Protein AF-A0A957VA56-F1 (afdb_monomer_lite)

Sequence (207 aa):
LIPQMQEAAGEPVEPVSDRARRFGYTRDYRARHPGGMGEALASLFVDAEVTPGLLLFDGLRGANEVTFATNALPAAHFVVLEAPDVVRVIRLMGRNDPFDAIAMRGEGQAPPHATRFADLGVPDAVALLTDQEQRALLEMVNAGEVNEADLQAALAIVIEERRNYDPTATRRALEERAADRTLVVDTVADAPHEIALRIIESLRRAP

Foldseek 3Di:
DQQVLCVVVVHDRDDDLALLVVLVSQVVQCVVVVLRVLVVVLPDDDDCVVVPDDDDDDDQFALSNLLSNVVSPVLDFAEAEDDQLLVQLVVQQPDPDSNLDHPPPDDDDDDDLDPFLCSLVQNVLPVRDDPVSRVVVSVCCVVVVGPSVSSSSSSVVSVSSVVSGDSVSNVVSCCVRPVLRYHYDYPVVDPPVRSVVVNVVSSVPDD

Secondary structure (DSSP, 8-state):
-HHHHHHHTT--------HHHHHHHHHHHHHH-TTHHHHHHHT----TTTS-S--------SHHHHHHHHHH-TT--EEEEE--HHHHHHHHHT---TT-----------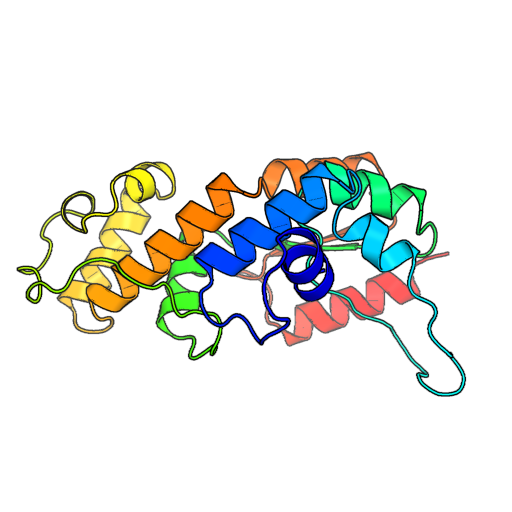----SSGGGGS-GGGGGTS-HHHHHHHHHHHHTTSS-HHHHHHHHHHHHHHHHH--HHHHHHHHHHHHGGGEEEEETTTS-HHHHHHHHHHHHHS--

Structure (mmCIF, N/CA/C/O backbone):
data_AF-A0A957VA56-F1
#
_entry.id   AF-A0A957VA56-F1
#
loop_
_atom_site.group_PDB
_atom_site.id
_atom_site.type_symbol
_atom_site.label_atom_id
_atom_site.label_alt_id
_atom_site.label_comp_id
_atom_site.label_asym_id
_atom_site.label_entity_id
_atom_site.label_seq_id
_atom_site.pdbx_PDB_ins_code
_atom_site.Cartn_x
_atom_site.Cartn_y
_atom_site.Cartn_z
_atom_site.occupancy
_atom_site.B_iso_or_equiv
_atom_site.auth_seq_id
_atom_site.auth_comp_id
_atom_site.auth_asym_id
_atom_site.auth_atom_id
_atom_site.pdbx_PDB_model_num
ATOM 1 N N . LEU A 1 1 ? 12.509 9.734 -4.047 1.00 87.00 1 LEU A N 1
ATOM 2 C CA . LEU A 1 1 ? 11.143 10.310 -4.037 1.00 87.00 1 LEU A CA 1
ATOM 3 C C . LEU A 1 1 ? 11.065 11.593 -3.214 1.00 87.00 1 LEU A C 1
ATOM 5 O O . LEU A 1 1 ? 11.103 12.657 -3.807 1.00 87.00 1 LEU A O 1
ATOM 9 N N . ILE A 1 2 ? 11.001 11.518 -1.876 1.00 89.88 2 ILE A N 1
ATOM 10 C CA . ILE A 1 2 ? 10.793 12.697 -1.007 1.00 89.88 2 ILE A CA 1
ATOM 11 C C . ILE A 1 2 ? 11.870 13.788 -1.188 1.00 89.88 2 ILE A C 1
ATOM 13 O O . ILE A 1 2 ? 11.469 14.921 -1.442 1.00 89.88 2 ILE A O 1
ATOM 17 N N . PRO A 1 3 ? 13.189 13.481 -1.187 1.00 91.75 3 PRO A N 1
ATOM 18 C CA . PRO A 1 3 ? 14.223 14.493 -1.435 1.00 91.75 3 PRO A CA 1
ATOM 19 C C . PRO A 1 3 ? 14.020 15.278 -2.736 1.00 91.75 3 PRO A C 1
ATOM 21 O O . PRO A 1 3 ? 14.050 16.500 -2.737 1.00 91.75 3 PRO A O 1
ATOM 24 N N . GLN A 1 4 ? 13.692 14.579 -3.825 1.00 90.94 4 GLN A N 1
ATOM 25 C CA . GLN A 1 4 ? 13.429 15.190 -5.132 1.00 90.94 4 GLN A CA 1
ATOM 26 C C . GLN A 1 4 ? 12.223 16.145 -5.096 1.00 90.94 4 GLN A C 1
ATOM 28 O O . GLN A 1 4 ? 12.183 17.133 -5.830 1.00 90.94 4 GLN A O 1
ATOM 33 N N . MET A 1 5 ? 11.209 15.851 -4.274 1.00 94.06 5 MET A N 1
ATOM 34 C CA . MET A 1 5 ? 10.046 16.731 -4.124 1.00 94.06 5 MET A CA 1
ATOM 35 C C . MET A 1 5 ? 10.343 17.935 -3.232 1.00 94.06 5 MET A C 1
ATOM 37 O O . MET A 1 5 ? 9.868 19.019 -3.554 1.00 94.06 5 MET A O 1
ATOM 41 N N . GLN A 1 6 ? 11.168 17.777 -2.191 1.00 93.44 6 GLN A N 1
ATOM 42 C CA . GLN A 1 6 ? 11.673 18.898 -1.387 1.00 93.44 6 GLN A CA 1
ATOM 43 C C . GLN A 1 6 ? 12.498 19.859 -2.252 1.00 93.44 6 GLN A C 1
ATOM 45 O O . GLN A 1 6 ? 12.191 21.047 -2.315 1.00 93.44 6 GLN A O 1
ATOM 50 N N . GLU A 1 7 ? 13.462 19.340 -3.019 1.00 93.94 7 GLU A N 1
ATOM 51 C CA . GLU A 1 7 ? 14.285 20.140 -3.938 1.00 93.94 7 GLU A CA 1
ATOM 52 C C . GLU A 1 7 ? 13.427 20.920 -4.932 1.00 93.94 7 GLU A C 1
ATOM 54 O O . GLU A 1 7 ? 13.611 22.118 -5.141 1.00 93.94 7 GLU A O 1
ATOM 59 N N . ALA A 1 8 ? 12.438 20.254 -5.524 1.00 91.50 8 ALA A N 1
ATOM 60 C CA . ALA A 1 8 ? 11.573 20.890 -6.499 1.00 91.50 8 ALA A CA 1
ATOM 61 C C . ALA A 1 8 ? 10.542 21.858 -5.897 1.00 91.50 8 ALA A C 1
ATOM 63 O O . ALA A 1 8 ? 9.941 22.626 -6.647 1.00 91.50 8 ALA A O 1
ATOM 64 N N . ALA A 1 9 ? 10.313 21.804 -4.585 1.00 91.38 9 ALA A N 1
ATOM 65 C CA . ALA A 1 9 ? 9.553 22.800 -3.837 1.00 91.38 9 ALA A CA 1
ATOM 66 C C . ALA A 1 9 ? 10.439 23.964 -3.345 1.00 91.38 9 ALA A C 1
ATOM 68 O O . ALA A 1 9 ? 9.922 24.924 -2.779 1.00 91.38 9 ALA A O 1
ATOM 69 N N . GLY A 1 10 ? 11.760 23.907 -3.572 1.00 93.06 10 GLY A N 1
ATOM 70 C CA . GLY A 1 10 ? 12.718 24.879 -3.038 1.00 93.06 10 GLY A CA 1
ATOM 71 C C . GLY A 1 10 ? 12.946 24.740 -1.529 1.00 93.06 10 GLY A C 1
ATOM 72 O O . GLY A 1 10 ? 13.388 25.687 -0.883 1.00 93.06 10 GLY A O 1
ATOM 73 N N . GLU A 1 11 ? 12.621 23.579 -0.963 1.00 92.38 11 GLU A N 1
ATOM 74 C CA . GLU A 1 11 ? 12.759 23.266 0.456 1.00 92.38 11 GLU A CA 1
ATOM 75 C C . GLU A 1 11 ? 14.096 22.555 0.734 1.00 92.38 11 GLU A C 1
ATOM 77 O O . GLU A 1 11 ? 14.636 21.878 -0.148 1.00 92.38 11 GLU A O 1
ATOM 82 N N . PRO A 1 12 ? 14.652 22.667 1.956 1.00 92.00 12 PRO A N 1
ATOM 83 C CA . PRO A 1 12 ? 15.821 21.886 2.337 1.00 92.00 12 PRO A CA 1
ATOM 84 C C .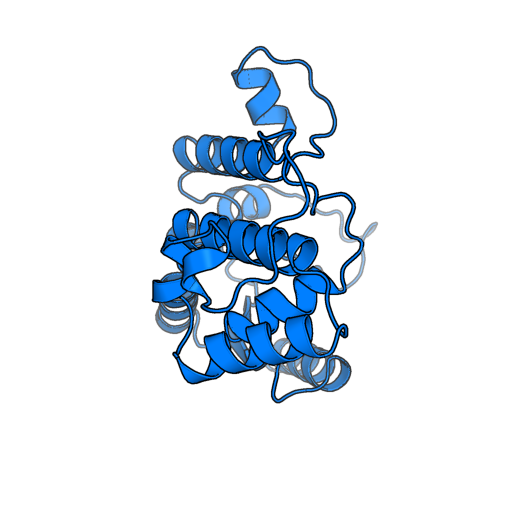 PRO A 1 12 ? 15.513 20.381 2.313 1.00 92.00 12 PRO A C 1
ATOM 86 O O . PRO A 1 12 ? 14.434 19.939 2.713 1.00 92.00 12 PRO A O 1
ATOM 89 N N . VAL A 1 13 ? 16.491 19.586 1.875 1.00 94.00 13 VAL A N 1
ATOM 90 C CA . VAL A 1 13 ? 16.406 18.122 1.911 1.00 94.00 13 VAL A CA 1
ATOM 91 C C . VAL A 1 13 ? 16.674 17.644 3.333 1.00 94.00 13 VAL A C 1
ATOM 93 O O . VAL A 1 13 ? 17.815 17.609 3.792 1.00 94.00 13 VAL A O 1
ATOM 96 N N . GLU A 1 14 ? 15.608 17.263 4.026 1.00 92.75 14 GLU A N 1
ATOM 97 C CA . GLU A 1 14 ? 15.649 16.781 5.407 1.00 92.75 14 GLU A CA 1
ATOM 98 C C . GLU A 1 14 ? 14.693 15.596 5.621 1.00 92.75 14 GLU A C 1
ATOM 100 O O . GLU A 1 14 ? 13.675 15.490 4.926 1.00 92.75 14 GLU A O 1
ATOM 105 N N . PRO A 1 15 ? 14.978 14.688 6.575 1.00 89.56 15 PRO A N 1
ATOM 106 C CA . PRO A 1 15 ? 14.061 13.608 6.918 1.00 89.56 15 PRO A CA 1
ATOM 107 C C . PRO A 1 15 ? 12.679 14.133 7.332 1.00 89.56 15 PRO A C 1
ATOM 109 O O . PRO A 1 15 ? 12.555 14.959 8.233 1.00 89.56 15 PRO A O 1
ATOM 112 N N . VAL A 1 16 ? 11.625 13.605 6.707 1.00 86.38 16 VAL A N 1
ATOM 113 C CA . VAL A 1 16 ? 10.235 13.984 7.000 1.00 86.38 16 VAL A CA 1
ATOM 114 C C . VAL A 1 16 ? 9.610 12.943 7.930 1.00 86.38 16 VAL A C 1
ATOM 116 O O . VAL A 1 16 ? 9.365 11.803 7.515 1.00 86.38 16 VAL A O 1
ATOM 119 N N . SER A 1 17 ? 9.360 13.337 9.181 1.00 81.19 17 SER A N 1
ATOM 120 C CA . SER A 1 17 ? 8.677 12.515 10.192 1.00 81.19 17 SER A CA 1
ATOM 121 C C . SER A 1 17 ? 7.153 12.580 10.080 1.00 81.19 17 SER A C 1
ATOM 123 O O . SER A 1 17 ? 6.490 11.566 10.264 1.00 81.19 17 SER A O 1
ATOM 125 N N . ASP A 1 18 ? 6.602 13.742 9.719 1.00 83.00 18 ASP A N 1
ATOM 126 C CA . ASP A 1 18 ? 5.157 13.949 9.581 1.00 83.00 18 ASP A CA 1
ATOM 1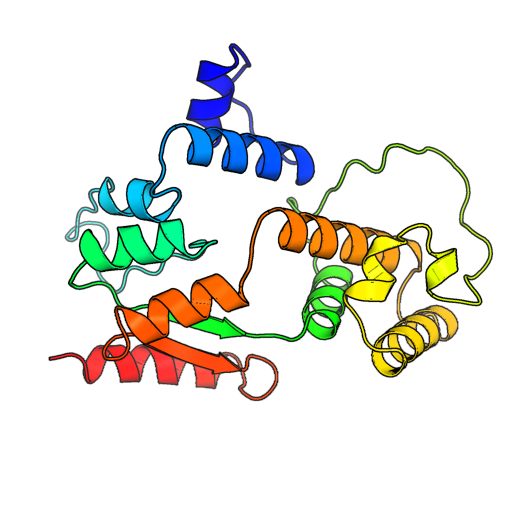27 C C . ASP A 1 18 ? 4.577 13.140 8.409 1.00 83.00 18 ASP A C 1
ATOM 129 O O . ASP A 1 18 ? 4.877 13.391 7.232 1.00 83.00 18 ASP A O 1
ATOM 133 N N . ARG A 1 19 ? 3.701 12.184 8.731 1.00 82.12 19 ARG A N 1
ATOM 134 C CA . ARG A 1 19 ? 3.061 11.304 7.748 1.00 82.12 19 ARG A CA 1
ATOM 135 C C . ARG A 1 19 ? 2.238 12.069 6.710 1.00 82.12 19 ARG A C 1
A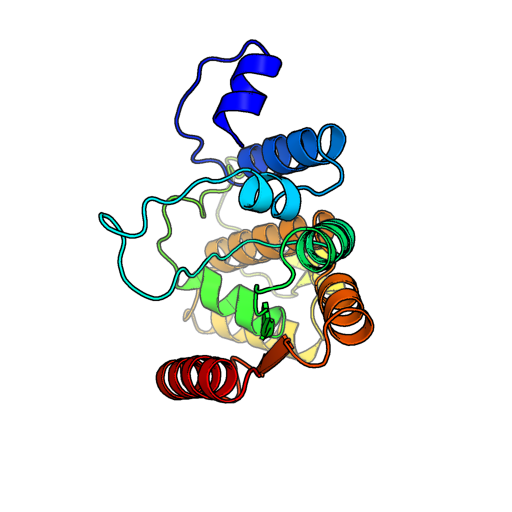TOM 137 O O . ARG A 1 19 ? 2.279 11.716 5.531 1.00 82.12 19 ARG A O 1
ATOM 144 N N . ALA A 1 20 ? 1.529 13.124 7.110 1.00 82.88 20 ALA A N 1
ATOM 145 C CA . ALA A 1 20 ? 0.697 13.906 6.197 1.00 82.88 20 ALA A CA 1
ATOM 146 C C . ALA A 1 20 ? 1.560 14.625 5.149 1.00 82.88 20 ALA A C 1
ATOM 148 O O . ALA A 1 20 ? 1.249 14.605 3.955 1.00 82.88 20 ALA A O 1
ATOM 149 N N . ARG A 1 21 ? 2.710 15.174 5.567 1.00 87.12 21 ARG A N 1
ATOM 150 C CA . ARG A 1 21 ? 3.696 15.749 4.637 1.00 87.12 21 ARG A CA 1
ATOM 151 C C . ARG A 1 21 ? 4.255 14.697 3.684 1.00 87.12 21 ARG A C 1
ATOM 153 O O . ARG A 1 21 ? 4.357 14.959 2.488 1.00 87.12 21 ARG A O 1
ATOM 160 N N . ARG A 1 22 ? 4.562 13.488 4.170 1.00 88.12 22 ARG A N 1
ATOM 161 C CA . ARG A 1 22 ? 5.024 12.382 3.309 1.00 88.12 22 ARG A CA 1
ATOM 162 C C . ARG A 1 22 ? 3.984 11.998 2.258 1.00 88.12 22 ARG A C 1
ATOM 164 O O . ARG A 1 22 ? 4.359 11.786 1.102 1.00 88.12 22 ARG A O 1
ATOM 171 N N . PHE A 1 23 ? 2.701 11.934 2.625 1.00 85.62 23 PHE A N 1
ATOM 172 C CA . PHE A 1 23 ? 1.622 11.715 1.656 1.00 85.62 23 PHE A CA 1
ATOM 173 C C . PHE A 1 23 ? 1.556 12.842 0.626 1.00 85.62 23 PHE A C 1
ATOM 175 O O . PHE A 1 23 ? 1.460 12.553 -0.567 1.00 85.62 23 PHE A O 1
ATOM 182 N N . GLY A 1 24 ? 1.709 14.096 1.066 1.00 88.44 24 GLY A N 1
ATOM 183 C CA . GLY A 1 24 ? 1.833 15.265 0.194 1.00 88.44 24 GLY A CA 1
ATOM 184 C C . GLY A 1 24 ? 2.935 15.104 -0.854 1.00 88.44 24 GLY A C 1
ATOM 185 O O . GLY A 1 24 ? 2.635 15.058 -2.043 1.00 88.44 24 GLY A O 1
ATOM 186 N N . TYR A 1 25 ? 4.184 14.892 -0.432 1.00 91.44 25 TYR A N 1
ATOM 187 C CA . TYR A 1 25 ? 5.295 14.695 -1.371 1.00 91.44 25 TYR A CA 1
ATOM 188 C C . TYR A 1 25 ? 5.096 13.480 -2.278 1.00 91.44 25 TYR A C 1
ATOM 190 O O . TYR A 1 25 ? 5.409 13.528 -3.463 1.00 91.44 25 TYR A O 1
ATOM 198 N N . THR A 1 26 ? 4.558 12.376 -1.757 1.00 88.38 26 THR A N 1
ATOM 199 C CA . THR A 1 26 ? 4.311 11.177 -2.575 1.00 88.38 26 THR A CA 1
ATOM 200 C C . THR A 1 26 ? 3.235 11.439 -3.634 1.00 88.38 26 THR A C 1
ATOM 202 O O . THR A 1 26 ? 3.330 10.950 -4.758 1.00 88.38 26 THR A O 1
ATOM 205 N N . ARG A 1 27 ? 2.207 12.233 -3.318 1.00 88.06 27 ARG A N 1
ATOM 206 C CA . ARG A 1 27 ? 1.214 12.705 -4.293 1.00 88.06 27 ARG A CA 1
ATOM 207 C C . ARG A 1 27 ? 1.843 13.625 -5.338 1.00 88.06 27 ARG A C 1
ATOM 209 O O . ARG A 1 27 ? 1.602 13.416 -6.523 1.00 88.06 27 ARG A O 1
ATOM 216 N N . ASP A 1 28 ? 2.666 14.578 -4.923 1.00 90.31 28 ASP A N 1
ATOM 217 C CA . ASP A 1 28 ? 3.306 15.524 -5.841 1.00 90.31 28 ASP A CA 1
ATOM 218 C C . ASP A 1 28 ? 4.292 14.812 -6.782 1.00 90.31 28 ASP A C 1
ATOM 220 O O . ASP A 1 28 ? 4.360 15.125 -7.971 1.00 90.31 28 ASP A O 1
ATOM 224 N N . TYR A 1 29 ? 4.977 13.777 -6.285 1.00 91.06 29 TYR A N 1
ATOM 225 C CA . TYR A 1 29 ? 5.788 12.892 -7.114 1.00 91.06 29 TYR A CA 1
ATOM 226 C C . TYR A 1 29 ? 4.938 12.183 -8.173 1.00 91.06 29 TYR A C 1
ATOM 228 O O . TYR A 1 29 ? 5.263 12.261 -9.356 1.00 91.06 29 TYR A O 1
ATOM 236 N N . ARG A 1 30 ? 3.815 11.561 -7.782 1.00 89.44 30 ARG A N 1
ATOM 237 C CA . ARG A 1 30 ? 2.888 10.887 -8.715 1.00 89.44 30 ARG A CA 1
ATOM 238 C C . ARG A 1 30 ? 2.319 11.831 -9.777 1.00 89.44 30 ARG A C 1
ATOM 240 O O . ARG A 1 30 ? 2.075 11.407 -10.901 1.00 89.44 30 ARG A O 1
ATOM 247 N N . ALA A 1 31 ? 2.127 13.110 -9.449 1.00 89.44 31 ALA A N 1
ATOM 248 C CA . ALA A 1 31 ? 1.667 14.106 -10.415 1.00 89.44 31 ALA A CA 1
ATOM 249 C C . ALA A 1 31 ? 2.688 14.361 -11.540 1.00 89.44 31 ALA A C 1
ATOM 251 O O . ALA A 1 31 ? 2.302 14.735 -12.645 1.00 89.44 31 ALA A O 1
ATOM 252 N N . ARG A 1 32 ? 3.982 14.151 -11.271 1.00 91.44 32 ARG A N 1
ATOM 253 C CA . ARG A 1 32 ? 5.075 14.314 -12.245 1.00 91.44 32 ARG A CA 1
ATOM 254 C C . ARG A 1 32 ? 5.515 13.001 -12.886 1.00 91.44 32 ARG A C 1
ATOM 256 O O . ARG A 1 32 ? 6.004 13.016 -14.009 1.00 91.44 32 ARG A O 1
ATOM 263 N N . HIS A 1 33 ? 5.323 11.898 -12.174 1.00 91.94 33 HIS A N 1
ATOM 264 C CA . HIS A 1 33 ? 5.680 10.541 -12.564 1.00 91.94 33 HIS A CA 1
ATOM 265 C C . HIS A 1 33 ? 4.418 9.678 -12.502 1.00 91.94 33 HIS A C 1
ATOM 267 O O . HIS A 1 33 ? 4.105 9.133 -11.439 1.00 91.94 33 HIS A O 1
ATOM 273 N N . PRO A 1 34 ? 3.643 9.576 -13.599 1.00 90.12 34 PRO A N 1
ATOM 274 C CA . PRO A 1 34 ? 2.367 8.863 -13.593 1.00 90.12 34 PRO A CA 1
ATOM 275 C C . PRO A 1 34 ? 2.483 7.385 -13.203 1.00 90.12 34 PRO A C 1
ATOM 277 O O . PRO A 1 34 ? 1.511 6.820 -12.696 1.00 90.12 34 PRO A O 1
ATOM 280 N N . GLY A 1 35 ? 3.651 6.757 -13.405 1.00 92.12 35 GLY A N 1
ATOM 281 C CA . GLY A 1 35 ? 3.925 5.395 -12.942 1.00 92.12 35 GLY A CA 1
ATOM 282 C C . GLY A 1 35 ? 4.284 5.298 -11.455 1.00 92.12 35 GLY A C 1
ATOM 283 O O . GLY A 1 35 ? 4.402 4.191 -10.928 1.00 92.12 35 GLY A O 1
ATOM 284 N N . GLY A 1 36 ? 4.428 6.436 -10.770 1.00 92.62 36 GLY A N 1
ATOM 285 C CA . GLY A 1 36 ? 4.639 6.545 -9.331 1.00 92.62 36 GLY A CA 1
ATOM 286 C C . GLY A 1 36 ? 5.780 5.662 -8.842 1.00 92.62 36 GLY A C 1
ATOM 287 O O . GLY A 1 36 ? 6.866 5.648 -9.421 1.00 92.62 36 GLY A O 1
ATOM 288 N N . MET A 1 37 ? 5.536 4.899 -7.779 1.00 92.12 37 MET A N 1
ATOM 289 C CA . MET A 1 37 ? 6.547 3.984 -7.254 1.00 92.12 37 MET A CA 1
ATOM 290 C C . MET A 1 37 ? 7.009 2.936 -8.280 1.00 92.12 37 MET A C 1
ATOM 292 O O . MET A 1 37 ? 8.189 2.604 -8.317 1.00 92.12 37 MET A O 1
ATOM 296 N N . GLY A 1 38 ? 6.122 2.451 -9.154 1.00 94.56 38 GLY A N 1
ATOM 297 C CA . GLY A 1 38 ? 6.494 1.502 -10.209 1.00 94.56 38 GLY A CA 1
ATOM 298 C C . GLY A 1 38 ? 7.544 2.065 -11.172 1.00 94.56 38 GLY A C 1
ATOM 299 O O . GLY A 1 38 ? 8.464 1.354 -11.573 1.00 94.56 38 GLY A O 1
ATOM 300 N N . GLU A 1 39 ? 7.444 3.355 -11.490 1.00 94.44 39 GLU A N 1
ATOM 301 C CA . GLU A 1 39 ? 8.423 4.080 -12.309 1.00 94.44 39 GLU A CA 1
ATOM 302 C C . GLU A 1 39 ? 9.751 4.269 -11.577 1.00 94.44 39 GLU A C 1
ATOM 304 O O . GLU A 1 39 ? 10.813 4.014 -12.144 1.00 94.44 39 GLU A O 1
ATOM 309 N N . ALA A 1 40 ? 9.693 4.624 -10.291 1.00 92.12 40 ALA A N 1
ATOM 310 C CA . ALA A 1 40 ? 10.883 4.729 -9.457 1.00 92.12 40 ALA A CA 1
ATOM 311 C C . ALA A 1 40 ? 11.654 3.401 -9.405 1.00 92.12 40 ALA A C 1
ATOM 313 O O . ALA A 1 40 ? 12.866 3.398 -9.610 1.00 92.12 40 ALA A O 1
ATOM 314 N N . LEU A 1 41 ? 10.961 2.275 -9.205 1.00 92.81 41 LEU A N 1
ATOM 315 C CA . LEU A 1 41 ? 11.573 0.943 -9.171 1.00 92.81 41 LEU A CA 1
ATOM 316 C C . LEU A 1 41 ? 12.194 0.543 -10.504 1.00 92.81 41 LEU A C 1
ATOM 318 O O . LEU A 1 41 ? 13.310 0.034 -10.520 1.00 92.81 41 LEU A O 1
ATOM 322 N N . ALA A 1 42 ? 11.508 0.810 -11.616 1.00 93.50 42 ALA A N 1
ATOM 323 C CA . ALA A 1 42 ? 12.021 0.507 -12.949 1.00 93.50 42 ALA A CA 1
ATOM 324 C C . ALA A 1 42 ? 13.292 1.296 -13.310 1.00 93.50 42 ALA A C 1
ATOM 326 O O . ALA A 1 42 ? 14.022 0.897 -14.212 1.00 93.50 42 ALA A O 1
ATOM 327 N N . SER A 1 43 ? 13.567 2.399 -12.606 1.00 91.44 43 SER A N 1
ATOM 328 C CA . SER A 1 43 ? 14.778 3.205 -12.794 1.00 91.44 43 SER A CA 1
ATOM 329 C C . SER A 1 43 ? 15.981 2.752 -11.955 1.00 91.44 43 SER A C 1
ATOM 331 O O . SER A 1 43 ? 17.084 3.266 -12.149 1.00 91.44 43 SER A O 1
ATOM 333 N N . LEU A 1 44 ? 15.792 1.820 -11.012 1.00 90.38 44 LEU A N 1
ATOM 334 C CA . LEU A 1 44 ? 16.863 1.363 -10.129 1.00 90.38 44 LEU A CA 1
ATOM 335 C C . LEU A 1 44 ? 17.800 0.391 -10.848 1.00 90.38 44 LEU A C 1
ATOM 337 O O . LEU A 1 44 ? 17.366 -0.535 -11.528 1.00 90.38 44 LEU A O 1
ATOM 341 N N . PHE A 1 45 ? 19.098 0.558 -10.605 1.00 89.75 45 PHE A N 1
ATOM 342 C CA . PHE A 1 45 ? 20.126 -0.415 -10.960 1.00 89.75 45 PHE A CA 1
ATOM 343 C C . PHE A 1 45 ? 20.676 -1.026 -9.676 1.00 89.75 45 PHE A C 1
ATOM 345 O O . PHE A 1 45 ? 21.102 -0.302 -8.775 1.00 89.75 45 PHE A O 1
ATOM 352 N N . VAL A 1 46 ? 20.651 -2.354 -9.592 1.00 89.19 46 VAL A N 1
ATOM 353 C CA . VAL A 1 46 ? 21.191 -3.105 -8.458 1.00 89.19 46 VAL A CA 1
ATOM 354 C C . VAL A 1 46 ? 22.362 -3.934 -8.952 1.00 89.19 46 VAL A C 1
ATOM 356 O O . VAL A 1 46 ? 22.235 -4.693 -9.911 1.00 89.19 46 VAL A O 1
ATOM 359 N N . ASP A 1 47 ? 23.502 -3.780 -8.289 1.00 90.44 47 ASP A N 1
ATOM 360 C CA . ASP A 1 47 ? 24.659 -4.633 -8.515 1.00 90.44 47 ASP A CA 1
ATOM 361 C C . ASP A 1 47 ? 24.407 -5.999 -7.861 1.00 90.44 47 ASP A C 1
ATOM 363 O O . ASP A 1 47 ? 24.342 -6.115 -6.633 1.00 90.44 47 ASP A O 1
ATOM 367 N N . ALA A 1 48 ? 24.228 -7.024 -8.695 1.00 85.88 48 ALA A N 1
ATOM 368 C CA . ALA A 1 48 ? 23.925 -8.382 -8.258 1.00 85.88 48 ALA A CA 1
ATOM 369 C C . ALA A 1 48 ? 25.127 -9.095 -7.616 1.00 85.88 48 ALA A C 1
ATOM 371 O O . ALA A 1 48 ? 24.925 -10.051 -6.867 1.00 85.88 48 ALA A O 1
ATOM 372 N N . GLU A 1 49 ? 26.359 -8.644 -7.877 1.00 90.00 49 GLU A N 1
ATOM 373 C CA . GLU A 1 49 ? 27.547 -9.176 -7.201 1.00 90.00 49 GLU A CA 1
ATOM 374 C C . GLU A 1 49 ? 27.610 -8.674 -5.756 1.00 90.00 49 GLU A C 1
ATOM 376 O O . GLU A 1 49 ? 27.981 -9.414 -4.845 1.00 90.00 49 GLU A O 1
ATOM 381 N N . VAL A 1 50 ? 27.193 -7.424 -5.540 1.00 91.44 50 VAL A N 1
ATOM 382 C CA . VAL A 1 50 ? 27.176 -6.788 -4.215 1.00 91.44 50 VAL A CA 1
ATOM 383 C C . VAL A 1 50 ? 25.919 -7.148 -3.422 1.00 91.44 50 VAL A C 1
ATOM 385 O O . VAL A 1 50 ? 25.984 -7.307 -2.204 1.00 91.44 50 VAL A O 1
ATOM 388 N N . THR A 1 51 ? 24.776 -7.291 -4.097 1.00 88.12 51 THR A N 1
ATOM 389 C CA . THR A 1 51 ? 23.473 -7.576 -3.476 1.00 88.12 51 THR A CA 1
ATOM 390 C C . THR A 1 51 ? 22.907 -8.899 -4.000 1.00 88.12 51 THR A C 1
ATOM 392 O O . THR A 1 51 ? 21.942 -8.899 -4.771 1.00 88.12 51 THR A O 1
ATOM 395 N N . PRO A 1 52 ? 23.496 -10.046 -3.616 1.00 86.50 52 PRO A N 1
ATOM 396 C CA . PRO A 1 52 ? 22.992 -11.342 -4.038 1.00 86.50 52 PRO A CA 1
ATOM 397 C C . PRO A 1 52 ? 21.672 -11.676 -3.330 1.00 86.50 52 PRO A C 1
ATOM 399 O O . PRO A 1 52 ? 21.473 -11.355 -2.157 1.00 86.50 52 PRO A O 1
ATOM 402 N N . GLY A 1 53 ? 20.793 -12.404 -4.019 1.00 86.50 53 GLY A N 1
ATOM 403 C CA . GLY A 1 53 ? 19.548 -12.930 -3.457 1.00 86.50 53 GLY A CA 1
ATOM 404 C C . GLY A 1 53 ? 18.286 -12.282 -4.022 1.00 86.50 53 GLY A C 1
ATOM 405 O O . GLY A 1 53 ? 18.306 -11.627 -5.061 1.00 86.50 53 GLY A O 1
ATOM 406 N N . LEU A 1 54 ? 17.159 -12.530 -3.350 1.00 86.44 54 LEU A N 1
ATOM 407 C CA . LEU A 1 54 ? 15.860 -11.999 -3.753 1.00 86.44 54 LEU A CA 1
ATOM 408 C C . LEU A 1 54 ? 15.732 -10.535 -3.339 1.00 86.44 54 LEU A C 1
ATOM 410 O O . LEU A 1 54 ? 15.900 -10.193 -2.169 1.00 86.44 54 LEU A O 1
ATOM 414 N N . LEU A 1 55 ? 15.364 -9.692 -4.300 1.00 90.19 55 LEU A N 1
ATOM 415 C CA . LEU A 1 55 ? 15.008 -8.305 -4.047 1.00 90.19 55 LEU A CA 1
ATOM 416 C C . LEU A 1 55 ? 13.514 -8.230 -3.740 1.00 90.19 55 LEU A C 1
ATOM 418 O O . LEU A 1 55 ? 12.684 -8.623 -4.558 1.00 90.19 55 LEU A O 1
ATOM 422 N N . LEU A 1 56 ? 13.181 -7.721 -2.557 1.00 90.88 56 LEU A N 1
ATOM 423 C CA . LEU A 1 56 ? 11.810 -7.458 -2.145 1.00 90.88 56 LEU A CA 1
ATOM 424 C C . LEU A 1 56 ? 11.632 -5.958 -1.952 1.00 90.88 56 LEU A C 1
ATOM 426 O O . LEU A 1 56 ? 12.411 -5.315 -1.249 1.00 90.88 56 LEU A O 1
ATOM 430 N N . PHE A 1 57 ? 10.580 -5.423 -2.555 1.00 91.25 57 PHE A N 1
ATOM 431 C CA . PHE A 1 57 ? 10.197 -4.035 -2.390 1.00 91.25 57 PHE A CA 1
ATOM 432 C C . PHE A 1 57 ? 8.720 -3.941 -2.016 1.00 91.25 57 PHE A C 1
ATOM 434 O O . PHE A 1 57 ? 7.876 -4.575 -2.646 1.00 91.25 57 PHE A O 1
ATOM 441 N N . ASP A 1 58 ? 8.422 -3.123 -1.009 1.00 89.12 58 ASP A N 1
ATOM 442 C CA . ASP A 1 58 ? 7.064 -2.777 -0.599 1.00 89.12 58 ASP A CA 1
ATOM 443 C C . ASP A 1 58 ? 6.768 -1.315 -0.946 1.00 89.12 58 ASP A C 1
ATOM 445 O O . ASP A 1 58 ? 7.624 -0.442 -0.795 1.00 89.12 58 ASP A O 1
ATOM 449 N N . GLY A 1 59 ? 5.535 -1.038 -1.369 1.00 87.12 59 GLY A N 1
ATOM 450 C CA . GLY A 1 59 ? 5.064 0.330 -1.563 1.00 87.12 59 GLY A CA 1
ATOM 451 C C . GLY A 1 59 ? 4.485 0.651 -2.934 1.00 87.12 59 GLY A C 1
ATOM 452 O O . GLY A 1 59 ? 4.344 1.835 -3.229 1.00 87.12 59 GLY A O 1
ATOM 453 N N . LEU A 1 60 ? 4.120 -0.343 -3.750 1.00 91.44 60 LEU A N 1
ATOM 454 C CA . LEU A 1 60 ? 3.236 -0.095 -4.894 1.00 91.44 60 LEU A CA 1
ATOM 455 C C . LEU A 1 60 ? 1.835 0.238 -4.377 1.00 91.44 60 LEU A C 1
ATOM 457 O O . LEU A 1 60 ? 1.193 -0.581 -3.720 1.00 91.44 60 LEU A O 1
ATOM 461 N N . ARG A 1 61 ? 1.366 1.455 -4.647 1.00 86.88 61 ARG A N 1
ATOM 462 C CA . ARG A 1 61 ? 0.109 1.977 -4.113 1.00 86.88 61 ARG A CA 1
ATOM 463 C C . ARG A 1 61 ? -0.693 2.669 -5.213 1.00 86.88 61 ARG A C 1
ATOM 465 O O . ARG A 1 61 ? -0.543 3.863 -5.465 1.00 86.88 61 ARG A O 1
ATOM 472 N N . GLY A 1 62 ? -1.607 1.923 -5.827 1.00 90.56 62 GLY A N 1
ATOM 473 C CA . GLY A 1 62 ? -2.522 2.436 -6.846 1.00 90.56 62 GLY A CA 1
ATOM 474 C C . GLY A 1 62 ? -2.484 1.637 -8.142 1.00 90.56 62 GLY A C 1
ATOM 475 O O . GLY A 1 62 ? -1.455 1.084 -8.533 1.00 90.56 62 GLY A O 1
ATOM 476 N N . ALA A 1 63 ? -3.619 1.625 -8.842 1.00 93.62 63 ALA A N 1
ATOM 477 C CA . ALA A 1 63 ? -3.791 0.930 -10.117 1.00 93.62 63 ALA A CA 1
ATOM 478 C C . ALA A 1 63 ? -2.815 1.414 -11.207 1.00 93.62 63 ALA A C 1
ATOM 480 O O . ALA A 1 63 ? -2.343 0.617 -12.017 1.00 93.62 63 ALA A O 1
ATOM 481 N N . ASN A 1 64 ? -2.487 2.708 -11.225 1.00 92.94 64 ASN A N 1
ATOM 482 C CA . ASN A 1 64 ? -1.521 3.295 -12.155 1.00 92.94 64 ASN A CA 1
ATOM 483 C C . ASN A 1 64 ? -0.101 2.764 -11.914 1.00 92.94 64 ASN A C 1
ATOM 485 O O . ASN A 1 64 ? 0.571 2.385 -12.870 1.00 92.94 64 ASN A O 1
ATOM 489 N N . GLU A 1 65 ? 0.332 2.680 -10.653 1.00 95.00 65 GLU A N 1
ATOM 490 C CA . GLU A 1 65 ? 1.683 2.231 -10.305 1.00 95.00 65 GLU A CA 1
ATOM 491 C C . GLU A 1 65 ? 1.881 0.754 -10.634 1.00 95.00 65 GLU A C 1
ATOM 493 O O . GLU A 1 65 ? 2.877 0.389 -11.255 1.00 95.00 65 GLU A O 1
ATOM 498 N N . VAL A 1 66 ? 0.906 -0.097 -10.294 1.00 95.56 66 VAL A N 1
ATOM 499 C CA . VAL A 1 66 ? 0.969 -1.525 -10.645 1.00 95.56 66 VAL A CA 1
ATOM 500 C C . VAL A 1 66 ? 0.835 -1.745 -12.149 1.00 95.56 66 VAL A C 1
ATOM 502 O O . VAL A 1 66 ? 1.518 -2.599 -12.706 1.00 95.56 66 VAL A O 1
ATOM 505 N N . THR A 1 67 ? 0.030 -0.943 -12.852 1.00 95.50 67 THR A N 1
ATOM 506 C CA . THR A 1 67 ? -0.049 -1.001 -14.321 1.00 95.50 67 THR A CA 1
ATOM 507 C C . THR A 1 67 ? 1.288 -0.634 -14.959 1.00 95.50 67 THR A C 1
ATOM 509 O O . THR A 1 67 ? 1.724 -1.289 -15.901 1.00 95.50 67 THR A O 1
ATOM 512 N N . PHE A 1 68 ? 1.972 0.386 -14.442 1.00 96.75 68 PHE A N 1
ATOM 513 C CA . PHE A 1 68 ? 3.304 0.731 -14.918 1.00 96.75 68 PHE A CA 1
ATOM 514 C C . PHE A 1 68 ? 4.306 -0.386 -14.607 1.00 96.75 68 PHE A C 1
ATOM 516 O O . PHE A 1 68 ? 4.985 -0.870 -15.511 1.00 96.75 68 PHE A O 1
ATOM 523 N N . ALA A 1 69 ? 4.369 -0.829 -13.348 1.00 96.75 69 ALA A N 1
ATOM 524 C CA . ALA A 1 69 ? 5.319 -1.838 -12.889 1.00 96.75 69 ALA A CA 1
ATOM 525 C C . ALA A 1 69 ? 5.155 -3.164 -13.641 1.00 96.75 69 ALA A C 1
ATOM 527 O O . ALA A 1 69 ? 6.141 -3.765 -14.050 1.00 96.75 69 ALA A O 1
ATOM 528 N N . THR A 1 70 ? 3.919 -3.603 -13.889 1.00 96.50 70 THR A N 1
ATOM 529 C CA . THR A 1 70 ? 3.656 -4.825 -14.663 1.00 96.50 70 THR A CA 1
ATOM 530 C C . THR A 1 70 ? 4.219 -4.739 -16.084 1.00 96.50 70 THR A C 1
ATOM 532 O O . THR A 1 70 ? 4.771 -5.726 -16.565 1.00 96.50 70 THR A O 1
ATOM 535 N N . ASN A 1 71 ? 4.168 -3.576 -16.732 1.00 96.00 71 ASN A N 1
ATOM 536 C CA . ASN A 1 71 ? 4.730 -3.399 -18.073 1.00 96.00 71 ASN A CA 1
ATOM 537 C C . ASN A 1 71 ? 6.258 -3.227 -18.064 1.00 96.00 71 ASN A C 1
ATOM 539 O O . ASN A 1 71 ? 6.947 -3.809 -18.897 1.00 96.00 71 ASN A O 1
ATOM 543 N N . ALA A 1 72 ? 6.788 -2.422 -17.142 1.00 96.62 72 ALA A N 1
ATOM 544 C CA . ALA A 1 72 ? 8.206 -2.064 -17.103 1.00 96.62 72 ALA A CA 1
ATOM 545 C C . ALA A 1 72 ? 9.094 -3.148 -16.468 1.00 96.62 72 ALA A C 1
ATOM 547 O O . ALA A 1 72 ? 10.284 -3.221 -16.766 1.00 96.62 72 ALA A O 1
ATOM 548 N N . LEU A 1 73 ? 8.522 -3.995 -15.606 1.00 94.69 73 LEU A N 1
ATOM 549 C CA . LEU A 1 73 ? 9.220 -5.040 -14.860 1.00 94.69 73 LEU A CA 1
ATOM 550 C C . LEU A 1 73 ? 8.605 -6.415 -15.191 1.00 94.69 73 LEU A C 1
ATOM 552 O O . LEU A 1 73 ? 7.843 -6.969 -14.392 1.00 94.69 73 LEU A O 1
ATOM 556 N N . PRO A 1 74 ? 8.896 -6.995 -16.371 1.00 93.00 74 PRO A N 1
ATOM 557 C CA . PRO A 1 74 ? 8.253 -8.234 -16.820 1.00 93.00 74 PRO A CA 1
ATOM 558 C C . PRO A 1 74 ? 8.626 -9.457 -15.969 1.00 93.00 74 PRO A C 1
ATOM 560 O O . PRO A 1 74 ? 7.813 -10.363 -15.827 1.00 93.00 74 PRO A O 1
ATOM 563 N N . ALA A 1 75 ? 9.816 -9.461 -15.359 1.00 91.44 75 ALA A N 1
ATOM 564 C CA . ALA A 1 75 ? 10.280 -10.532 -14.472 1.00 91.44 75 ALA A CA 1
ATOM 565 C C . ALA A 1 75 ? 9.849 -10.350 -13.001 1.00 91.44 75 ALA A C 1
ATOM 567 O O . ALA A 1 75 ? 10.078 -11.231 -12.169 1.00 91.44 75 ALA A O 1
ATOM 568 N N . ALA A 1 76 ? 9.245 -9.208 -12.651 1.00 94.00 76 ALA A N 1
ATOM 569 C CA . ALA A 1 76 ? 8.797 -8.967 -11.285 1.00 94.00 76 ALA A CA 1
ATOM 570 C C . ALA A 1 76 ? 7.564 -9.811 -10.952 1.00 94.00 76 ALA A C 1
ATOM 572 O O . ALA A 1 76 ? 6.654 -9.963 -11.773 1.00 94.00 76 ALA A O 1
ATOM 573 N N . HIS A 1 77 ? 7.541 -10.301 -9.718 1.00 95.56 77 HIS A N 1
ATOM 574 C CA . HIS A 1 77 ? 6.396 -10.958 -9.104 1.00 95.56 77 HIS A CA 1
ATOM 575 C C . HIS A 1 77 ? 5.747 -10.003 -8.111 1.00 95.56 77 HIS A C 1
ATOM 577 O O . HIS A 1 77 ? 6.435 -9.213 -7.461 1.00 95.56 77 HIS A O 1
ATOM 583 N N . PHE A 1 78 ? 4.429 -10.081 -7.986 1.00 96.31 78 PHE A N 1
ATOM 584 C CA . PHE A 1 78 ? 3.651 -9.204 -7.125 1.00 96.31 78 PHE A CA 1
ATOM 585 C C . PHE A 1 78 ? 3.028 -9.995 -5.991 1.00 96.31 78 PHE A C 1
ATOM 587 O O . PHE A 1 78 ? 2.540 -11.108 -6.177 1.00 96.31 78 PHE A O 1
ATOM 594 N N . VAL A 1 79 ? 3.017 -9.389 -4.810 1.00 95.75 79 VAL A N 1
ATOM 595 C CA . VAL A 1 79 ? 2.355 -9.943 -3.635 1.00 95.75 79 VAL A CA 1
ATOM 596 C C . VAL A 1 79 ? 1.387 -8.893 -3.115 1.00 95.75 79 VAL A C 1
ATOM 598 O O . VAL A 1 79 ? 1.791 -7.772 -2.812 1.00 95.75 79 VAL A O 1
ATOM 601 N N . VAL A 1 80 ? 0.111 -9.252 -3.021 1.00 95.12 80 VAL A N 1
ATOM 602 C CA . VAL A 1 80 ? -0.924 -8.429 -2.398 1.00 95.12 80 VAL A CA 1
ATOM 603 C C . VAL A 1 80 ? -1.177 -8.986 -1.006 1.00 95.12 80 VAL A C 1
ATOM 605 O O . VAL A 1 80 ? -1.651 -10.112 -0.858 1.00 95.12 80 VAL A O 1
ATOM 608 N N . LEU A 1 81 ? -0.840 -8.196 0.009 1.00 93.12 81 LEU A N 1
ATOM 609 C CA . LEU A 1 81 ? -1.089 -8.513 1.410 1.00 93.12 81 LEU A CA 1
ATOM 610 C C . LEU A 1 81 ? -2.345 -7.770 1.863 1.00 93.12 81 LEU A C 1
ATOM 612 O O . LEU A 1 81 ? -2.310 -6.559 2.082 1.00 93.12 81 LEU A O 1
ATOM 616 N N . GLU A 1 82 ? -3.461 -8.484 1.978 1.00 90.25 82 GLU A N 1
ATOM 617 C CA . GLU A 1 82 ? -4.743 -7.892 2.349 1.00 90.25 82 GLU A CA 1
ATOM 618 C C . GLU A 1 82 ? -5.000 -7.991 3.856 1.00 90.25 82 GLU A C 1
ATOM 620 O O . GLU A 1 82 ? -4.626 -8.953 4.534 1.00 90.25 82 GLU A O 1
ATOM 625 N N . ALA A 1 83 ? -5.641 -6.953 4.384 1.00 89.94 83 ALA A N 1
ATOM 626 C CA . ALA A 1 83 ? -6.228 -6.925 5.713 1.00 89.94 83 ALA A CA 1
ATOM 627 C C . ALA A 1 83 ? -7.455 -5.998 5.683 1.00 89.94 83 ALA A C 1
ATOM 629 O O . ALA A 1 83 ? -7.387 -4.945 5.037 1.00 89.94 83 ALA A O 1
ATOM 630 N N . PRO A 1 84 ? -8.544 -6.329 6.396 1.00 90.31 84 PRO A N 1
ATOM 631 C CA . PRO A 1 84 ? -9.640 -5.395 6.632 1.00 90.31 84 PRO A CA 1
ATOM 632 C C . PRO A 1 84 ? -9.159 -4.112 7.326 1.00 90.31 84 PRO A C 1
ATOM 634 O O . PRO A 1 84 ? -8.195 -4.139 8.100 1.00 90.31 84 PRO A O 1
ATOM 637 N N . ASP A 1 85 ? -9.857 -2.995 7.104 1.00 92.25 85 ASP A N 1
ATOM 638 C CA . ASP A 1 85 ? -9.485 -1.703 7.697 1.00 92.25 85 ASP A CA 1
ATOM 639 C C . ASP A 1 85 ? -9.473 -1.746 9.230 1.00 92.25 85 ASP A C 1
ATOM 641 O O . ASP A 1 85 ? -8.545 -1.216 9.838 1.00 92.25 85 ASP A O 1
ATOM 645 N N . VAL A 1 86 ? -10.402 -2.466 9.870 1.00 91.06 86 VAL A N 1
ATOM 646 C CA . VAL A 1 86 ? -10.395 -2.643 11.334 1.00 91.06 86 VAL A CA 1
ATOM 647 C C . VAL A 1 86 ? -9.094 -3.283 11.834 1.00 91.06 86 VAL A C 1
ATOM 649 O O . VAL A 1 86 ? -8.508 -2.834 12.817 1.00 91.06 86 VAL A O 1
ATOM 652 N N . VAL A 1 87 ? -8.577 -4.287 11.119 1.00 90.31 87 VAL A N 1
ATOM 653 C CA . VAL A 1 87 ? -7.320 -4.959 11.471 1.00 90.31 87 VAL A CA 1
ATOM 654 C C . VAL A 1 87 ? -6.148 -4.004 11.273 1.00 90.31 87 VAL A C 1
ATOM 656 O O . VAL A 1 87 ? -5.211 -3.989 12.073 1.00 90.31 87 VAL A O 1
ATOM 659 N N . ARG A 1 88 ? -6.198 -3.173 10.227 1.00 90.44 88 ARG A N 1
ATOM 660 C CA . ARG A 1 88 ? -5.193 -2.140 9.973 1.00 90.44 88 ARG A CA 1
ATOM 661 C C . ARG A 1 88 ? -5.161 -1.093 11.090 1.00 90.44 88 ARG A C 1
ATOM 663 O O . ARG A 1 88 ? -4.063 -0.747 11.521 1.00 90.44 88 ARG A O 1
ATOM 670 N N . VAL A 1 89 ? -6.323 -0.647 11.575 1.00 91.94 89 VAL A N 1
ATOM 671 C CA . VAL A 1 89 ? -6.460 0.267 12.724 1.00 91.94 89 VAL A CA 1
ATOM 672 C C . VAL A 1 89 ? -5.852 -0.363 13.976 1.00 91.94 89 VAL A C 1
ATOM 674 O O . VAL A 1 89 ? -4.954 0.223 14.573 1.00 91.94 89 VAL A O 1
ATOM 677 N N . ILE A 1 90 ? -6.242 -1.595 14.320 1.00 88.19 90 ILE A N 1
ATOM 678 C CA . ILE A 1 90 ? -5.713 -2.315 15.493 1.00 88.19 90 ILE A CA 1
ATOM 679 C C . ILE A 1 90 ? -4.189 -2.448 15.434 1.00 88.19 90 ILE A C 1
ATOM 681 O O . ILE A 1 90 ? -3.496 -2.159 16.409 1.00 88.19 90 ILE A O 1
ATOM 685 N N . ARG A 1 91 ? -3.645 -2.824 14.271 1.00 88.25 91 ARG A N 1
ATOM 686 C CA . ARG A 1 91 ? -2.194 -2.942 14.074 1.00 88.25 91 ARG A CA 1
ATOM 687 C C . ARG A 1 91 ? -1.464 -1.611 14.242 1.00 88.25 91 ARG A C 1
ATOM 689 O O . ARG A 1 91 ? -0.317 -1.640 14.661 1.00 88.25 91 ARG A O 1
ATOM 696 N N . LEU A 1 92 ? -2.084 -0.478 13.905 1.00 88.50 92 LEU A N 1
ATOM 697 C CA . LEU A 1 92 ? -1.479 0.849 14.073 1.00 88.50 92 LEU A CA 1
ATOM 698 C C . LEU A 1 92 ? -1.423 1.276 15.540 1.00 88.50 92 LEU A C 1
ATOM 700 O O . LEU A 1 92 ? -0.412 1.826 15.954 1.00 88.50 92 LEU A O 1
ATOM 704 N N . MET A 1 93 ? -2.454 0.974 16.333 1.00 85.50 93 MET A N 1
ATOM 705 C CA . MET A 1 93 ? -2.501 1.360 17.752 1.00 85.50 93 MET A CA 1
ATOM 706 C C . MET A 1 93 ? -1.396 0.684 18.586 1.00 85.50 93 MET A C 1
ATOM 708 O O . MET A 1 93 ? -0.941 1.240 19.577 1.00 85.50 93 MET A O 1
ATOM 712 N N . GLY A 1 94 ? -0.919 -0.496 18.171 1.00 69.81 94 GLY A N 1
ATOM 713 C CA . GLY A 1 94 ? 0.205 -1.199 18.809 1.00 69.81 94 GLY A CA 1
ATOM 714 C C . GLY A 1 94 ? 1.581 -0.924 18.190 1.00 69.81 94 GLY A C 1
ATOM 715 O O . GLY A 1 94 ? 2.557 -1.580 18.562 1.00 69.81 94 GLY A O 1
ATOM 716 N N . ARG A 1 95 ? 1.679 -0.020 17.205 1.00 69.62 95 ARG A N 1
ATOM 717 C CA . ARG A 1 95 ? 2.887 0.175 16.394 1.00 69.62 95 ARG A CA 1
ATOM 718 C C . ARG A 1 95 ? 3.635 1.445 16.794 1.00 69.62 95 ARG A C 1
ATOM 720 O O . ARG A 1 95 ? 3.151 2.548 16.599 1.00 69.62 95 ARG A O 1
ATOM 727 N N . ASN A 1 96 ? 4.872 1.281 17.260 1.00 58.94 96 ASN A N 1
ATOM 728 C CA . ASN A 1 96 ? 5.797 2.387 17.542 1.00 58.94 96 ASN A CA 1
ATOM 729 C C . ASN A 1 96 ? 6.708 2.681 16.335 1.00 58.94 96 ASN A C 1
ATOM 731 O O . ASN A 1 96 ? 7.933 2.609 16.438 1.00 58.94 96 ASN A O 1
ATOM 735 N N . ASP A 1 97 ? 6.124 2.951 15.166 1.00 61.16 97 ASP A N 1
ATOM 736 C CA . ASP A 1 97 ? 6.886 3.363 13.979 1.00 61.16 97 ASP A CA 1
ATOM 737 C C . ASP A 1 97 ? 7.152 4.885 14.044 1.00 61.16 97 ASP A C 1
ATOM 739 O O . ASP A 1 97 ? 6.200 5.657 14.181 1.00 61.16 97 ASP A O 1
ATOM 743 N N . PRO A 1 98 ? 8.410 5.361 13.925 1.00 57.34 98 PRO A N 1
ATOM 744 C CA . PRO A 1 98 ? 8.733 6.793 13.936 1.00 57.34 98 PRO A CA 1
ATOM 745 C C . PRO A 1 98 ? 7.994 7.625 12.874 1.00 57.34 98 PRO A C 1
ATOM 747 O O . PRO A 1 98 ? 7.915 8.847 13.001 1.00 57.34 98 PRO A O 1
ATOM 750 N N . PHE A 1 99 ? 7.469 6.986 11.823 1.00 51.97 99 PHE A N 1
ATOM 751 C CA . PHE A 1 99 ? 6.697 7.626 10.754 1.00 51.97 99 PHE A CA 1
ATOM 752 C C . PHE A 1 99 ? 5.182 7.669 11.009 1.00 51.97 99 PHE A C 1
ATOM 754 O O . PHE A 1 99 ? 4.439 8.201 10.180 1.00 51.97 99 PHE A O 1
ATOM 761 N N . ASP A 1 100 ? 4.700 7.108 12.121 1.00 56.34 100 ASP A N 1
ATOM 762 C CA . ASP A 1 100 ? 3.282 7.146 12.505 1.00 56.34 100 ASP A CA 1
ATOM 763 C C . ASP A 1 100 ? 2.884 8.466 13.189 1.00 56.34 100 ASP A C 1
ATOM 765 O O . ASP A 1 100 ? 1.713 8.673 13.499 1.00 56.34 100 ASP A O 1
ATOM 769 N N . ALA A 1 101 ? 3.819 9.409 13.345 1.00 57.22 101 ALA A N 1
ATOM 770 C CA . ALA A 1 101 ? 3.520 10.750 13.828 1.00 57.22 101 ALA A CA 1
ATOM 771 C C . ALA A 1 101 ? 2.676 11.531 12.800 1.00 57.22 101 ALA A C 1
ATOM 773 O O . ALA A 1 101 ? 3.181 12.027 11.789 1.00 57.22 101 ALA A O 1
ATOM 774 N N . ILE A 1 102 ? 1.379 11.674 13.073 1.00 54.69 102 ILE A N 1
ATOM 775 C CA . ILE A 1 102 ? 0.555 12.728 12.478 1.00 54.69 102 ILE A CA 1
ATOM 776 C C . ILE A 1 102 ? 0.632 13.930 13.413 1.00 54.69 102 ILE A C 1
ATOM 778 O O . ILE A 1 102 ? 0.310 13.819 14.596 1.00 54.69 102 ILE A O 1
ATOM 782 N N . ALA A 1 103 ? 1.037 15.090 12.890 1.00 47.53 103 ALA A N 1
ATOM 783 C CA . ALA A 1 103 ? 0.913 16.345 13.618 1.00 47.53 103 ALA A CA 1
ATOM 784 C C . ALA A 1 103 ? -0.580 16.662 13.802 1.00 47.53 103 ALA A C 1
ATOM 786 O O . ALA A 1 103 ? -1.203 17.308 12.957 1.00 47.53 103 ALA A O 1
ATOM 787 N N . MET A 1 104 ? -1.176 16.172 14.891 1.00 43.78 104 MET A N 1
ATOM 788 C CA . MET A 1 104 ? -2.520 16.564 15.299 1.00 43.78 104 MET A CA 1
ATOM 789 C C . MET A 1 104 ? -2.487 18.068 15.581 1.00 43.78 104 MET A C 1
ATOM 791 O O . MET A 1 104 ? -1.945 18.525 16.586 1.00 43.78 104 MET A O 1
ATOM 795 N N . ARG A 1 105 ? -3.010 18.871 14.649 1.00 35.25 105 ARG A N 1
ATOM 796 C CA . ARG A 1 105 ? -3.230 20.301 14.873 1.00 35.25 105 ARG A CA 1
ATOM 797 C C . ARG A 1 105 ? -4.400 20.448 15.841 1.00 35.25 105 ARG A C 1
ATOM 799 O O . ARG A 1 105 ? -5.547 20.492 15.414 1.00 35.25 105 ARG A O 1
ATOM 806 N N . GLY A 1 106 ? -4.088 20.515 17.130 1.00 37.41 106 GLY A N 1
ATOM 807 C CA . GLY A 1 106 ? -5.051 20.801 18.185 1.00 37.41 106 GLY A CA 1
ATOM 808 C C . GLY A 1 106 ? -4.482 20.492 19.563 1.00 37.41 106 GLY A C 1
ATOM 809 O O . GLY A 1 106 ? -4.583 19.369 20.037 1.00 37.41 106 GLY A O 1
ATOM 810 N N . GLU A 1 107 ? -3.901 21.496 20.219 1.00 42.06 107 GLU A N 1
ATOM 811 C CA . GLU A 1 107 ? -3.791 21.485 21.677 1.00 42.06 107 GLU A CA 1
ATOM 812 C C . GLU A 1 107 ? -5.211 21.583 22.251 1.00 42.06 107 GLU A C 1
ATOM 814 O O . GLU A 1 107 ? -5.898 22.585 22.046 1.00 42.06 107 GLU A O 1
ATOM 819 N N . GLY A 1 108 ? -5.676 20.548 22.949 1.00 37.97 108 GLY A N 1
ATOM 820 C CA . GLY A 1 108 ? -6.972 20.603 23.618 1.00 37.97 108 GLY A CA 1
ATOM 821 C C . GLY A 1 108 ? -7.396 19.270 24.212 1.00 37.97 108 GLY A C 1
ATOM 822 O O . GLY A 1 108 ? -7.829 18.405 23.472 1.00 37.97 108 GLY A O 1
ATOM 823 N N . GLN A 1 109 ? -7.251 19.165 25.539 1.00 38.03 109 GLN A N 1
ATOM 824 C CA . GLN A 1 109 ? -8.013 18.351 26.505 1.00 38.03 109 GLN A CA 1
ATOM 825 C C . GLN A 1 109 ? -8.453 16.936 26.082 1.00 38.03 109 GLN A C 1
ATOM 827 O O . GLN A 1 109 ? -9.210 16.764 25.136 1.00 38.03 109 GLN A O 1
ATOM 832 N N . ALA A 1 110 ? -8.072 15.933 26.887 1.00 40.94 110 ALA A N 1
ATOM 833 C CA . ALA A 1 110 ? -8.608 14.572 26.801 1.00 40.94 110 ALA A CA 1
ATOM 834 C C . ALA A 1 110 ? -10.139 14.609 26.606 1.00 40.94 110 ALA A C 1
ATOM 836 O O . ALA A 1 110 ? -10.827 15.188 27.460 1.00 40.94 110 ALA A O 1
ATOM 837 N N . PRO A 1 111 ? -10.675 14.056 25.502 1.00 50.34 111 PRO A N 1
ATOM 838 C CA . PRO A 1 111 ? -12.109 14.039 25.287 1.00 50.34 111 PRO A CA 1
ATOM 839 C C . PRO A 1 111 ? -12.795 13.232 26.398 1.00 50.34 111 PRO A C 1
ATOM 841 O O . PRO A 1 111 ? -12.205 12.295 26.945 1.00 50.34 111 PRO A O 1
ATOM 844 N N . PRO A 1 112 ? -14.037 13.578 26.770 1.00 51.34 112 PRO A N 1
ATOM 845 C CA . PRO A 1 112 ? -14.867 12.666 27.545 1.00 51.34 112 PRO A CA 1
ATOM 846 C C . PRO A 1 112 ? -15.024 11.356 26.764 1.00 51.34 112 PRO A C 1
ATOM 848 O O . PRO A 1 112 ? -15.212 11.417 25.553 1.00 51.34 112 PRO A O 1
ATOM 851 N N . HIS A 1 113 ? -14.986 10.209 27.458 1.00 60.00 113 HIS A N 1
ATOM 852 C CA . HIS A 1 113 ? -15.153 8.875 26.866 1.00 60.00 113 HIS A CA 1
ATOM 853 C C . HIS A 1 113 ? -16.210 8.881 25.753 1.00 60.00 113 HIS A C 1
ATOM 855 O O . HIS A 1 113 ? -17.401 9.089 26.026 1.00 60.00 113 HIS A O 1
ATOM 861 N N . ALA A 1 114 ? -15.777 8.678 24.507 1.00 64.69 114 ALA A N 1
ATOM 862 C CA . ALA A 1 114 ? -16.684 8.648 23.370 1.00 64.69 114 ALA A CA 1
ATOM 863 C C . ALA A 1 114 ? -17.719 7.524 23.554 1.00 64.69 114 ALA A C 1
ATOM 865 O O . ALA A 1 114 ? -17.396 6.338 23.565 1.00 64.69 114 ALA A O 1
ATOM 866 N N . THR A 1 115 ? -18.994 7.892 23.700 1.00 72.12 115 THR A N 1
ATOM 867 C CA . THR A 1 115 ? -20.092 6.916 23.844 1.00 72.12 115 THR A CA 1
ATOM 868 C C . THR A 1 115 ? -20.578 6.390 22.497 1.00 72.12 115 THR A C 1
ATOM 870 O O . THR A 1 115 ? -21.189 5.323 22.435 1.00 72.12 115 THR A O 1
ATOM 873 N N . ARG A 1 116 ? -20.298 7.111 21.406 1.00 81.50 116 ARG A N 1
ATOM 874 C CA . ARG A 1 116 ? -20.561 6.681 20.030 1.00 81.50 116 ARG A CA 1
ATOM 875 C C . ARG A 1 116 ? -19.321 6.896 19.178 1.00 81.50 116 ARG A C 1
ATOM 877 O O . ARG A 1 116 ? -18.561 7.833 19.390 1.00 81.50 116 ARG A O 1
ATOM 884 N N . PHE A 1 117 ? -19.168 6.073 18.147 1.00 82.44 117 PHE A N 1
ATOM 885 C CA . PHE A 1 117 ? -17.980 6.083 17.292 1.00 82.44 117 PHE A CA 1
ATOM 886 C C . PHE A 1 117 ? -17.831 7.407 16.530 1.00 82.44 117 PHE A C 1
ATOM 888 O O . PHE A 1 117 ? -16.733 7.928 16.372 1.00 82.44 117 PHE A O 1
ATOM 895 N N . ALA A 1 118 ? -18.957 8.011 16.143 1.00 82.62 118 ALA A N 1
ATOM 896 C CA . ALA A 1 118 ? -18.994 9.328 15.513 1.00 82.62 118 ALA A CA 1
ATOM 897 C C . ALA A 1 118 ? -18.468 10.465 16.414 1.00 82.62 118 ALA A C 1
ATOM 899 O O . ALA A 1 118 ? -18.097 11.518 15.899 1.00 82.62 118 ALA A O 1
ATOM 900 N N . ASP A 1 119 ? -18.419 10.263 17.736 1.00 83.94 119 ASP A N 1
ATOM 901 C CA . ASP A 1 119 ? -17.963 11.275 18.691 1.00 83.94 119 ASP A CA 1
ATOM 902 C C . ASP A 1 119 ? -16.420 11.321 18.802 1.00 83.94 119 ASP A C 1
ATOM 904 O O . ASP A 1 119 ? -15.885 12.255 19.389 1.00 83.94 119 ASP A O 1
ATOM 908 N N . LEU A 1 120 ? -15.694 10.389 18.159 1.00 81.44 120 LEU A N 1
ATOM 909 C CA . LEU A 1 120 ? -14.221 10.329 18.133 1.00 81.44 120 LEU A CA 1
ATOM 910 C C . LEU A 1 120 ? -13.557 11.476 17.342 1.00 81.44 120 LEU A C 1
ATOM 912 O O . LEU A 1 120 ? -12.343 11.496 17.179 1.00 81.44 120 LEU A O 1
ATOM 916 N N . GLY A 1 121 ? -14.326 12.411 16.777 1.00 80.12 121 GLY A N 1
ATOM 917 C CA . GLY A 1 121 ? -13.775 13.527 15.998 1.00 80.12 121 GLY A CA 1
ATOM 918 C C . GLY A 1 121 ? -13.217 13.129 14.625 1.00 80.12 121 GLY A C 1
ATOM 919 O O . GLY A 1 121 ? -12.553 13.937 13.977 1.00 80.12 121 GLY A O 1
ATOM 920 N N . VAL A 1 122 ? -13.509 11.911 14.154 1.00 80.88 122 VAL A N 1
ATOM 921 C CA . VAL A 1 122 ? -13.043 11.385 12.864 1.00 80.88 122 VAL A CA 1
ATOM 922 C C . VAL A 1 122 ? -14.236 10.934 11.997 1.00 80.88 122 VAL A C 1
ATOM 924 O O . VAL A 1 122 ? -14.459 9.738 11.820 1.00 80.88 122 VAL A O 1
ATOM 927 N N . PRO A 1 123 ? -15.054 11.862 11.460 1.00 78.44 123 PRO A N 1
ATOM 928 C CA . PRO A 1 123 ? -16.351 11.528 10.856 1.00 78.44 123 PRO A CA 1
ATOM 929 C C . PRO A 1 123 ? -16.248 10.584 9.649 1.00 78.44 123 PRO A C 1
ATOM 931 O O . PRO A 1 123 ? -17.092 9.706 9.483 1.00 78.44 123 PRO A O 1
ATOM 934 N N . ASP A 1 124 ? -15.184 10.699 8.850 1.00 82.62 124 ASP A N 1
ATOM 935 C CA . ASP A 1 124 ? -14.967 9.843 7.676 1.00 82.62 124 ASP A CA 1
ATOM 936 C C . ASP A 1 124 ? -14.688 8.375 8.049 1.00 82.62 124 ASP A C 1
ATOM 938 O O . ASP A 1 124 ? -14.853 7.487 7.213 1.00 82.62 124 ASP A O 1
ATOM 942 N N . ALA A 1 125 ? -14.315 8.090 9.304 1.00 81.06 125 ALA A N 1
ATOM 943 C CA . ALA A 1 125 ? -14.073 6.728 9.780 1.00 81.06 125 ALA A CA 1
ATOM 944 C C . ALA A 1 125 ? -15.347 5.871 9.767 1.00 81.06 125 ALA A C 1
ATOM 946 O O . ALA A 1 125 ? -15.271 4.658 9.577 1.00 81.06 125 ALA A O 1
ATOM 947 N N . VAL A 1 126 ? -16.517 6.497 9.943 1.00 82.31 126 VAL A N 1
ATOM 948 C CA . VAL A 1 126 ? -17.818 5.808 9.985 1.00 82.31 126 VAL A CA 1
ATOM 949 C C . VAL A 1 126 ? -18.106 5.091 8.664 1.00 82.31 126 VAL A C 1
ATOM 951 O O . VAL A 1 126 ? -18.708 4.025 8.661 1.00 82.31 126 VAL A O 1
ATOM 954 N N . ALA A 1 127 ? -17.652 5.645 7.537 1.00 85.81 127 ALA A N 1
ATOM 955 C CA . ALA A 1 127 ? -17.859 5.045 6.220 1.00 85.81 127 ALA A CA 1
ATOM 956 C C . ALA A 1 127 ? -16.876 3.903 5.905 1.00 85.81 127 ALA A C 1
ATOM 958 O O . ALA A 1 127 ? -17.117 3.140 4.971 1.00 85.81 127 ALA A O 1
ATOM 959 N N . LEU A 1 128 ? -15.770 3.793 6.651 1.00 87.12 128 LEU A N 1
ATOM 960 C CA . LEU A 1 128 ? -14.732 2.781 6.428 1.00 87.12 128 LEU A CA 1
ATOM 961 C C . LEU A 1 128 ? -14.981 1.479 7.193 1.00 87.12 128 LEU A C 1
ATOM 963 O O . LEU A 1 128 ? -14.426 0.446 6.829 1.00 87.12 128 LEU A O 1
ATOM 967 N N . LEU A 1 129 ? -15.782 1.528 8.257 1.00 90.69 129 LEU A N 1
ATOM 968 C CA . LEU A 1 129 ? -15.972 0.425 9.192 1.00 90.69 129 LEU A CA 1
ATOM 969 C C . LEU A 1 129 ? -17.452 0.085 9.335 1.00 90.69 129 LEU A C 1
ATOM 971 O O . LEU A 1 129 ? -18.308 0.965 9.378 1.00 90.69 129 LEU A O 1
ATOM 975 N N . THR A 1 130 ? -17.754 -1.196 9.487 1.00 90.69 130 THR A N 1
ATOM 976 C CA . THR A 1 130 ? -19.102 -1.676 9.804 1.00 90.69 130 THR A CA 1
ATOM 977 C C . THR A 1 130 ? -19.516 -1.301 11.231 1.00 90.69 130 THR A C 1
ATOM 979 O O . THR A 1 130 ? -18.677 -1.146 12.118 1.00 90.69 130 THR A O 1
ATOM 982 N N . ASP A 1 131 ? -20.823 -1.255 11.507 1.00 88.75 131 ASP A N 1
ATOM 983 C CA . ASP A 1 131 ? -21.352 -0.995 12.859 1.00 88.75 131 ASP A CA 1
ATOM 984 C C . ASP A 1 131 ? -20.851 -2.000 13.911 1.00 88.75 131 ASP A C 1
ATOM 986 O O . ASP A 1 131 ? -20.811 -1.711 15.109 1.00 88.75 131 ASP A O 1
ATOM 990 N N . GLN A 1 132 ? -20.512 -3.222 13.493 1.00 88.19 132 GLN A N 1
ATOM 991 C CA . GLN A 1 132 ? -19.929 -4.226 14.380 1.00 88.19 132 GLN A CA 1
ATOM 992 C C . GLN A 1 132 ? -18.474 -3.891 14.719 1.00 88.19 132 GLN A C 1
ATOM 994 O O . GLN A 1 132 ? -18.104 -3.943 15.888 1.00 88.19 132 GLN A O 1
ATOM 999 N N . GLU A 1 133 ? -17.672 -3.506 13.727 1.00 92.00 133 GLU A N 1
ATOM 1000 C CA . GLU A 1 133 ? -16.275 -3.102 13.925 1.00 92.00 133 GLU A CA 1
ATOM 1001 C C . GLU A 1 133 ? -16.174 -1.817 14.751 1.00 92.00 133 GLU A C 1
ATOM 1003 O O . GLU A 1 133 ? -15.367 -1.740 15.675 1.00 92.00 133 GLU A O 1
ATOM 1008 N N . GLN A 1 134 ? -17.042 -0.836 14.487 1.00 92.12 134 GLN A N 1
ATOM 1009 C CA . GLN A 1 134 ? -17.114 0.402 15.265 1.00 92.12 134 GLN A CA 1
ATOM 1010 C C . GLN A 1 134 ? -17.402 0.124 16.748 1.00 92.12 134 GLN A C 1
ATOM 1012 O O . GLN A 1 134 ? -16.743 0.686 17.623 1.00 92.12 134 GLN A O 1
ATOM 1017 N N . ARG A 1 135 ? -18.358 -0.769 17.046 1.00 88.69 135 ARG A N 1
ATOM 1018 C CA . ARG A 1 135 ? -18.669 -1.169 18.428 1.00 88.69 135 ARG A CA 1
ATOM 1019 C C . ARG A 1 135 ? -17.507 -1.895 19.093 1.00 88.69 135 ARG A C 1
ATOM 1021 O O . ARG A 1 135 ? -17.172 -1.546 20.217 1.00 88.69 135 ARG A O 1
ATOM 1028 N N . ALA A 1 136 ? -16.870 -2.836 18.398 1.00 87.50 136 ALA A N 1
ATOM 1029 C CA . ALA A 1 136 ? -15.728 -3.571 18.936 1.00 87.50 136 ALA A CA 1
ATOM 1030 C C . ALA A 1 136 ? -14.570 -2.632 19.322 1.00 87.50 136 ALA A C 1
ATOM 1032 O O . ALA A 1 136 ? -14.003 -2.762 20.402 1.00 87.50 136 ALA A O 1
ATOM 1033 N N . LEU A 1 137 ? -14.259 -1.633 18.486 1.00 90.06 137 LEU A N 1
ATOM 1034 C CA . LEU A 1 137 ? -13.218 -0.645 18.794 1.00 90.06 137 LEU A CA 1
ATOM 1035 C C . LEU A 1 137 ? -13.575 0.221 20.013 1.00 90.06 137 LEU A C 1
ATOM 1037 O O . LEU A 1 137 ? -12.711 0.486 20.846 1.00 90.06 137 LEU A O 1
ATOM 1041 N N . LEU A 1 138 ? -14.840 0.633 20.158 1.00 88.94 138 LEU A N 1
ATOM 1042 C CA . LEU A 1 138 ? -15.289 1.357 21.354 1.00 88.94 138 LEU A CA 1
ATOM 1043 C C . LEU A 1 138 ? -15.245 0.489 22.612 1.00 88.94 138 LEU A C 1
ATOM 1045 O O . LEU A 1 138 ? -14.903 0.987 23.680 1.00 88.94 138 LEU A O 1
ATOM 1049 N N . GLU A 1 139 ? -15.592 -0.795 22.512 1.00 85.69 139 GLU A N 1
ATOM 1050 C CA . GLU A 1 139 ? -15.500 -1.737 23.630 1.00 85.69 139 GLU A CA 1
ATOM 1051 C C . GLU A 1 139 ? -14.055 -1.863 24.129 1.00 85.69 139 GLU A C 1
ATOM 1053 O O . GLU A 1 139 ? -13.842 -1.804 25.337 1.00 85.69 139 GLU A O 1
ATOM 1058 N N . MET A 1 140 ? -13.066 -1.911 23.228 1.00 84.50 140 MET A N 1
ATOM 1059 C CA . MET A 1 140 ? -11.640 -1.913 23.595 1.00 84.50 140 MET A CA 1
ATOM 1060 C C . MET A 1 140 ? -11.222 -0.635 24.342 1.00 84.50 140 MET A C 1
ATOM 1062 O O . MET A 1 140 ? -10.485 -0.707 25.327 1.00 84.50 140 MET A O 1
ATOM 1066 N N . VAL A 1 141 ? -11.716 0.534 23.915 1.00 85.88 141 VAL A N 1
ATOM 1067 C CA . VAL A 1 141 ? -11.461 1.812 24.609 1.00 85.88 141 VAL A CA 1
ATOM 1068 C C . VAL A 1 141 ? -12.123 1.828 25.988 1.00 85.88 141 VAL A C 1
ATOM 1070 O O . VAL A 1 141 ? -11.489 2.179 26.981 1.00 85.88 141 VAL A O 1
ATOM 1073 N N . ASN A 1 142 ? -13.381 1.394 26.077 1.00 81.31 142 ASN A N 1
ATOM 1074 C CA . ASN A 1 142 ? -14.130 1.342 27.335 1.00 81.31 142 ASN A CA 1
ATOM 1075 C C . ASN A 1 142 ? -13.550 0.324 28.329 1.00 81.31 142 ASN A C 1
ATOM 1077 O O . ASN A 1 142 ? -13.624 0.537 29.538 1.00 81.31 142 ASN A O 1
ATOM 1081 N N . ALA A 1 143 ? -12.957 -0.763 27.831 1.00 80.50 143 ALA A N 1
ATOM 1082 C CA . ALA A 1 143 ? -12.231 -1.746 28.630 1.00 80.50 143 ALA A CA 1
ATOM 1083 C C . ALA A 1 143 ? -10.839 -1.254 29.077 1.00 80.50 143 ALA A C 1
ATOM 1085 O O . ALA A 1 143 ? -10.207 -1.893 29.918 1.00 80.50 143 ALA A O 1
ATOM 1086 N N . GLY A 1 144 ? -10.359 -0.123 28.544 1.00 78.94 144 GLY A N 1
ATOM 1087 C CA . GLY A 1 144 ? -9.028 0.418 28.823 1.00 78.94 144 GLY A CA 1
ATOM 1088 C C . GLY A 1 144 ? -7.890 -0.358 28.152 1.00 78.94 144 GLY A C 1
ATOM 1089 O O . GLY A 1 144 ? -6.732 -0.171 28.520 1.00 78.94 144 GLY A O 1
ATOM 1090 N N . GLU A 1 145 ? -8.200 -1.225 27.184 1.00 81.12 145 GLU A N 1
ATOM 1091 C CA . GLU A 1 145 ? -7.204 -1.976 26.409 1.00 81.12 145 GLU A CA 1
ATOM 1092 C C . GLU A 1 145 ? -6.447 -1.065 25.438 1.00 81.12 145 GLU A C 1
ATOM 1094 O O . GLU A 1 145 ? -5.283 -1.316 25.123 1.00 81.12 145 GLU A O 1
ATOM 1099 N N . VAL A 1 146 ? -7.107 0.002 24.975 1.00 83.75 146 VAL A N 1
ATOM 1100 C CA . VAL A 1 146 ? -6.544 1.001 24.067 1.00 83.75 146 VAL A CA 1
ATOM 1101 C C . VAL A 1 146 ? -6.960 2.406 24.496 1.00 83.75 146 VAL A C 1
ATOM 1103 O O . VAL A 1 146 ? -8.073 2.623 24.972 1.00 83.75 146 VAL A O 1
ATOM 1106 N N . ASN A 1 147 ? -6.069 3.377 24.313 1.00 85.38 147 ASN A N 1
ATOM 1107 C CA . ASN A 1 147 ? -6.375 4.785 24.526 1.00 85.38 147 ASN A CA 1
ATOM 1108 C C . ASN A 1 147 ? -7.214 5.343 23.362 1.00 85.38 147 ASN A C 1
ATOM 1110 O O . ASN A 1 147 ? -6.914 5.102 22.193 1.00 85.38 147 ASN A O 1
ATOM 1114 N N . GLU A 1 148 ? -8.223 6.157 23.674 1.00 86.31 148 GLU A N 1
ATOM 1115 C CA . GLU A 1 148 ? -9.029 6.868 22.678 1.00 86.31 148 GLU A CA 1
ATOM 1116 C C . GLU A 1 148 ? -8.162 7.691 21.709 1.00 86.31 148 GLU A C 1
ATOM 1118 O O . GLU A 1 148 ? -8.407 7.677 20.504 1.00 86.31 148 GLU A O 1
ATOM 1123 N N . ALA A 1 149 ? -7.110 8.350 22.205 1.00 85.38 149 ALA A N 1
ATOM 1124 C CA . ALA A 1 149 ? -6.212 9.148 21.369 1.00 85.38 149 ALA A CA 1
ATOM 1125 C C . ALA A 1 149 ? -5.461 8.296 20.327 1.00 85.38 149 ALA A C 1
ATOM 1127 O O . ALA A 1 149 ? -5.306 8.717 19.179 1.00 85.38 149 ALA A O 1
ATOM 1128 N N . ASP A 1 150 ? -5.047 7.081 20.699 1.00 86.50 150 ASP A N 1
ATOM 1129 C CA . ASP A 1 150 ? -4.357 6.159 19.790 1.00 86.50 150 ASP A CA 1
ATOM 1130 C C . ASP A 1 150 ? -5.320 5.640 18.716 1.00 86.50 150 ASP A C 1
ATOM 1132 O O . ASP A 1 150 ? -4.959 5.555 17.539 1.00 86.50 150 ASP A O 1
ATOM 1136 N N . LEU A 1 151 ? -6.576 5.373 19.096 1.00 89.69 151 LEU A N 1
ATOM 1137 C CA . LEU A 1 151 ? -7.636 5.023 18.154 1.00 89.69 151 LEU A CA 1
ATOM 1138 C C . LEU A 1 151 ? -7.907 6.161 17.163 1.00 89.69 151 LEU A C 1
ATOM 1140 O O . LEU A 1 151 ? -7.934 5.926 15.955 1.00 89.69 151 LEU A O 1
ATOM 1144 N N . GLN A 1 152 ? -8.061 7.395 17.646 1.00 89.81 152 GLN A N 1
ATOM 1145 C CA . GLN A 1 152 ? -8.268 8.568 16.793 1.00 89.81 152 GLN A CA 1
ATOM 1146 C C . GLN A 1 152 ? -7.112 8.758 15.800 1.00 89.81 152 GLN A C 1
ATOM 1148 O O . GLN A 1 152 ? -7.348 8.948 14.603 1.00 89.81 152 GLN A O 1
ATOM 1153 N N . ALA A 1 153 ? -5.864 8.647 16.267 1.00 87.75 153 ALA A N 1
ATOM 1154 C CA . ALA A 1 153 ? -4.679 8.760 15.421 1.00 87.75 153 ALA A CA 1
ATOM 1155 C C . ALA A 1 153 ? -4.615 7.645 14.362 1.00 87.75 153 ALA A C 1
ATOM 1157 O O . ALA A 1 153 ? -4.398 7.925 13.179 1.00 87.75 153 ALA A O 1
ATOM 1158 N N . ALA A 1 154 ? -4.861 6.391 14.752 1.00 90.56 154 ALA A N 1
ATOM 1159 C CA . ALA A 1 154 ? -4.884 5.256 13.834 1.00 90.56 154 ALA A CA 1
ATOM 1160 C C . ALA A 1 154 ? -5.978 5.398 12.761 1.00 90.56 154 ALA A C 1
ATOM 1162 O O . ALA A 1 154 ? -5.718 5.157 11.580 1.00 90.56 154 ALA A O 1
ATOM 1163 N N . LEU A 1 155 ? -7.180 5.845 13.140 1.00 92.38 155 LEU A N 1
ATOM 1164 C CA . LEU A 1 155 ? -8.270 6.113 12.197 1.00 92.38 155 LEU A CA 1
ATOM 1165 C C . LEU A 1 155 ? -7.906 7.227 11.214 1.00 92.38 155 LEU A C 1
ATOM 1167 O O . LEU A 1 155 ? -8.108 7.066 10.009 1.00 92.38 155 LEU A O 1
ATOM 1171 N N . ALA A 1 156 ? -7.318 8.324 11.698 1.00 89.81 156 ALA A N 1
ATOM 1172 C CA . ALA A 1 156 ? -6.861 9.418 10.845 1.00 89.81 156 ALA A CA 1
ATOM 1173 C C . ALA A 1 156 ? -5.820 8.944 9.814 1.00 89.81 156 ALA A C 1
ATOM 1175 O O . ALA A 1 156 ? -5.894 9.334 8.646 1.00 89.81 156 ALA A O 1
ATOM 1176 N N . ILE A 1 157 ? -4.896 8.057 10.212 1.00 87.31 157 ILE A N 1
ATOM 1177 C CA . ILE A 1 157 ? -3.936 7.427 9.293 1.00 87.31 157 ILE A CA 1
ATOM 1178 C C . ILE A 1 157 ? -4.665 6.637 8.202 1.00 87.31 157 ILE A C 1
ATOM 1180 O O . ILE A 1 157 ? -4.375 6.832 7.022 1.00 87.31 157 ILE A O 1
ATOM 1184 N N . VAL A 1 158 ? -5.585 5.741 8.575 1.00 90.75 158 VAL A N 1
ATOM 1185 C CA . VAL A 1 158 ? -6.274 4.868 7.610 1.00 90.75 158 VAL A CA 1
ATOM 1186 C C . VAL A 1 158 ? -7.128 5.685 6.641 1.00 90.75 158 VAL A C 1
ATOM 1188 O O . VAL A 1 158 ? -7.099 5.425 5.441 1.00 90.75 158 VAL A O 1
ATOM 1191 N N . ILE A 1 159 ? -7.817 6.725 7.114 1.00 90.00 159 ILE A N 1
ATOM 1192 C CA . ILE A 1 159 ? -8.581 7.632 6.244 1.00 90.00 159 ILE A CA 1
ATOM 1193 C C . ILE A 1 159 ? -7.670 8.322 5.242 1.00 90.00 159 ILE A C 1
ATOM 1195 O O . ILE A 1 159 ? -7.972 8.341 4.049 1.00 90.00 159 ILE A O 1
ATOM 1199 N N . GLU A 1 160 ? -6.551 8.880 5.701 1.00 87.19 160 GLU A N 1
ATOM 1200 C CA . GLU A 1 160 ? -5.627 9.557 4.799 1.00 87.19 160 GLU A CA 1
ATOM 1201 C C . GLU A 1 160 ? -5.019 8.571 3.787 1.00 87.19 160 GLU A C 1
ATOM 1203 O O . GLU A 1 160 ? -4.873 8.909 2.613 1.00 87.19 160 GLU A O 1
ATOM 1208 N N . GLU A 1 161 ? -4.765 7.317 4.176 1.00 88.06 161 GLU A N 1
ATOM 1209 C CA . GLU A 1 161 ? -4.388 6.259 3.231 1.00 88.06 161 GLU A CA 1
ATOM 1210 C C . GLU A 1 161 ? -5.484 6.011 2.184 1.00 88.06 161 GLU A C 1
ATOM 1212 O O . GLU A 1 161 ? -5.182 6.009 0.990 1.00 88.06 161 GLU A O 1
ATOM 1217 N N . ARG A 1 162 ? -6.751 5.878 2.593 1.00 88.75 162 ARG A N 1
ATOM 1218 C CA . ARG A 1 162 ? -7.892 5.612 1.693 1.00 88.75 162 ARG A CA 1
ATOM 1219 C C . ARG A 1 162 ? -8.238 6.790 0.779 1.00 88.75 162 ARG A C 1
ATOM 1221 O O . ARG A 1 162 ? -8.738 6.583 -0.322 1.00 88.75 162 ARG A O 1
ATOM 1228 N N . ARG A 1 163 ? -7.920 8.022 1.182 1.00 86.94 163 ARG A N 1
ATOM 1229 C CA . ARG A 1 163 ? -8.016 9.210 0.312 1.00 86.94 163 ARG A CA 1
ATOM 1230 C C . ARG A 1 163 ? -6.954 9.222 -0.783 1.00 86.94 163 ARG A C 1
ATOM 1232 O O . ARG A 1 163 ? -7.181 9.780 -1.853 1.00 86.94 163 ARG A O 1
ATOM 1239 N N . ASN A 1 164 ? -5.783 8.648 -0.510 1.00 83.62 164 ASN A N 1
ATOM 1240 C CA . ASN A 1 164 ? -4.643 8.686 -1.425 1.00 83.62 164 ASN A CA 1
ATOM 1241 C C . ASN A 1 164 ? -4.513 7.429 -2.291 1.00 83.62 164 ASN A C 1
ATOM 1243 O O . ASN A 1 164 ? -3.873 7.501 -3.349 1.00 83.62 164 ASN A O 1
ATOM 1247 N N . TYR A 1 165 ? -5.086 6.307 -1.848 1.00 85.69 165 TYR A N 1
ATOM 1248 C CA . TYR A 1 165 ? -4.922 4.992 -2.454 1.00 85.69 165 TYR A CA 1
ATOM 1249 C C . TYR A 1 165 ? -6.228 4.196 -2.439 1.00 85.69 165 TYR A C 1
ATOM 1251 O O . TYR A 1 165 ? -6.943 4.165 -1.441 1.00 85.69 165 TYR A O 1
ATOM 1259 N N . ASP A 1 166 ? -6.469 3.466 -3.529 1.00 89.88 166 ASP A N 1
ATOM 1260 C CA . ASP A 1 166 ? -7.540 2.476 -3.642 1.00 89.88 166 ASP A CA 1
ATOM 1261 C C . ASP A 1 166 ? -6.922 1.067 -3.760 1.00 89.88 166 ASP A C 1
ATOM 1263 O O . ASP A 1 166 ? -6.518 0.644 -4.852 1.00 89.88 166 ASP A O 1
ATOM 1267 N N . PRO A 1 167 ? -6.792 0.332 -2.640 1.00 89.75 167 PRO A N 1
ATOM 1268 C CA . PRO A 1 167 ? -6.293 -1.042 -2.631 1.00 89.75 167 PRO A CA 1
ATOM 1269 C C . PRO A 1 167 ? -7.120 -2.003 -3.485 1.00 89.75 167 PRO A C 1
ATOM 1271 O O . PRO A 1 167 ? -6.545 -2.876 -4.131 1.00 89.75 167 PRO A O 1
ATOM 1274 N N . THR A 1 168 ? -8.439 -1.811 -3.568 1.00 91.50 168 THR A N 1
ATOM 1275 C CA . THR A 1 168 ? -9.326 -2.660 -4.375 1.00 91.50 168 THR A CA 1
ATOM 1276 C C . THR A 1 168 ? -9.031 -2.484 -5.861 1.00 91.50 168 THR A C 1
ATOM 1278 O O . THR A 1 168 ? -8.892 -3.466 -6.591 1.00 91.50 168 THR A O 1
ATOM 1281 N N . ALA A 1 169 ? -8.890 -1.239 -6.324 1.00 93.25 169 ALA A N 1
ATOM 1282 C CA . ALA A 1 169 ? -8.488 -0.961 -7.701 1.00 93.25 169 ALA A CA 1
ATOM 1283 C C . ALA A 1 169 ? -7.055 -1.436 -7.990 1.00 93.25 169 ALA A C 1
ATOM 1285 O O . ALA A 1 169 ? -6.781 -1.940 -9.077 1.00 93.25 169 ALA A O 1
ATOM 1286 N N . THR A 1 170 ? -6.149 -1.311 -7.015 1.00 94.19 170 THR A N 1
ATOM 1287 C CA . THR A 1 170 ? -4.755 -1.776 -7.129 1.00 94.19 170 THR A CA 1
ATOM 1288 C C . THR A 1 170 ? -4.695 -3.287 -7.330 1.00 94.19 170 THR A C 1
ATOM 1290 O O . THR A 1 170 ? -4.072 -3.757 -8.281 1.00 94.19 170 THR A O 1
ATOM 1293 N N . ARG A 1 171 ? -5.387 -4.051 -6.478 1.00 95.12 171 ARG A N 1
ATOM 1294 C CA . ARG A 1 171 ? -5.474 -5.506 -6.598 1.00 95.12 171 ARG A CA 1
ATOM 1295 C C . ARG A 1 171 ? -6.082 -5.919 -7.931 1.00 95.12 171 ARG A C 1
ATOM 1297 O O . ARG A 1 171 ? -5.490 -6.731 -8.633 1.00 95.12 171 ARG A O 1
ATOM 1304 N N . ARG A 1 172 ? -7.218 -5.325 -8.306 1.00 96.00 172 ARG A N 1
ATOM 1305 C CA . ARG A 1 172 ? -7.893 -5.640 -9.571 1.00 96.00 172 ARG A CA 1
ATOM 1306 C C . ARG A 1 172 ? -6.970 -5.437 -10.771 1.00 96.00 172 ARG A C 1
ATOM 1308 O O . ARG A 1 172 ? -6.904 -6.292 -11.642 1.00 96.00 172 ARG A O 1
ATOM 1315 N N . ALA A 1 173 ? -6.211 -4.343 -10.790 1.00 96.25 173 ALA A N 1
ATOM 1316 C CA . ALA A 1 173 ? -5.261 -4.076 -11.864 1.00 96.25 173 ALA A CA 1
ATOM 1317 C C . ALA A 1 173 ? -4.131 -5.123 -11.941 1.00 96.25 173 ALA A C 1
ATOM 1319 O O . ALA A 1 173 ? -3.694 -5.450 -13.044 1.00 96.25 173 ALA A O 1
ATOM 1320 N N . LEU A 1 174 ? -3.670 -5.662 -10.805 1.00 96.06 174 LEU A N 1
ATOM 1321 C CA . LEU A 1 174 ? -2.698 -6.762 -10.773 1.00 96.06 174 LEU A CA 1
ATOM 1322 C C . LEU A 1 174 ? -3.303 -8.082 -11.255 1.00 96.06 174 LEU A C 1
ATOM 1324 O O . LEU A 1 174 ? -2.701 -8.751 -12.091 1.00 96.06 174 LEU A O 1
ATOM 1328 N N . GLU A 1 175 ? -4.500 -8.428 -10.782 1.00 95.38 175 GLU A N 1
ATOM 1329 C CA . GLU A 1 175 ? -5.222 -9.628 -11.219 1.00 95.38 175 GLU A CA 1
ATOM 1330 C C . GLU A 1 175 ? -5.514 -9.588 -12.729 1.00 95.38 175 GLU A C 1
ATOM 1332 O O . GLU A 1 175 ? -5.366 -10.597 -13.408 1.00 95.38 175 GLU A O 1
ATOM 1337 N N . GLU A 1 176 ? -5.851 -8.425 -13.290 1.00 96.19 176 GLU A N 1
ATOM 1338 C CA . GLU A 1 176 ? -6.114 -8.271 -14.727 1.00 96.19 176 GLU A CA 1
ATOM 1339 C C . GLU A 1 176 ? -4.847 -8.338 -15.595 1.00 96.19 176 GLU A C 1
ATOM 1341 O O . GLU A 1 176 ? -4.896 -8.835 -16.720 1.00 96.19 176 GLU A O 1
ATOM 1346 N N . ARG A 1 177 ? -3.712 -7.808 -15.117 1.00 95.81 177 ARG A N 1
ATOM 1347 C CA . ARG A 1 177 ? -2.497 -7.626 -15.941 1.00 95.81 177 ARG A CA 1
ATOM 1348 C C . ARG A 1 177 ? -1.392 -8.638 -15.691 1.00 95.81 177 ARG A C 1
ATOM 1350 O O . ARG A 1 177 ? -0.481 -8.768 -16.507 1.00 95.81 177 ARG A O 1
ATOM 1357 N N . ALA A 1 178 ? -1.410 -9.284 -14.538 1.00 95.38 178 ALA A N 1
ATOM 1358 C CA . ALA A 1 178 ? -0.302 -10.085 -14.052 1.00 95.38 178 ALA A CA 1
ATOM 1359 C C . ALA A 1 178 ? -0.785 -11.249 -13.182 1.00 95.38 178 ALA A C 1
ATOM 1361 O O . ALA A 1 178 ? -0.093 -11.617 -12.234 1.00 95.38 178 ALA A O 1
ATOM 1362 N N . ALA A 1 179 ? -1.945 -11.832 -13.512 1.00 94.88 179 ALA A N 1
ATOM 1363 C CA . ALA A 1 179 ? -2.529 -12.970 -12.800 1.00 94.88 179 ALA A CA 1
ATOM 1364 C C . ALA A 1 179 ? -1.499 -14.078 -12.526 1.00 94.88 179 ALA A C 1
ATOM 1366 O O . ALA A 1 179 ? -1.328 -14.491 -11.383 1.00 94.88 179 ALA A O 1
ATOM 1367 N N . ASP A 1 180 ? -0.739 -14.475 -13.551 1.00 94.25 180 ASP A N 1
ATOM 1368 C CA . ASP A 1 180 ? 0.213 -15.594 -13.477 1.00 94.25 180 ASP A CA 1
ATOM 1369 C C . ASP A 1 180 ? 1.431 -15.332 -12.575 1.00 94.25 180 ASP A C 1
ATOM 1371 O O . ASP A 1 180 ? 2.175 -16.251 -12.245 1.00 94.25 180 ASP A O 1
ATOM 1375 N N . ARG A 1 181 ? 1.646 -14.080 -12.162 1.00 95.00 181 ARG A N 1
ATOM 1376 C CA . ARG A 1 181 ? 2.775 -13.649 -11.321 1.00 95.00 181 ARG A CA 1
ATOM 1377 C C . ARG A 1 181 ? 2.330 -12.778 -10.146 1.00 95.00 181 ARG A C 1
ATOM 1379 O O . ARG A 1 181 ? 3.129 -12.008 -9.615 1.00 95.00 181 ARG A O 1
ATOM 1386 N N . THR A 1 182 ? 1.061 -12.888 -9.751 1.00 96.31 182 THR A N 1
ATOM 1387 C CA . THR A 1 182 ? 0.483 -12.190 -8.598 1.00 96.31 182 THR A CA 1
ATOM 1388 C C . THR A 1 182 ? 0.014 -13.205 -7.562 1.00 96.31 182 THR A C 1
ATOM 1390 O O . THR A 1 182 ? -0.810 -14.068 -7.850 1.00 96.31 182 THR A O 1
ATOM 1393 N N . LEU A 1 183 ? 0.502 -13.072 -6.331 1.00 95.56 183 LEU A N 1
ATOM 1394 C CA . LEU A 1 183 ? 0.047 -13.832 -5.171 1.00 95.56 183 LEU A CA 1
ATOM 1395 C C . LEU A 1 183 ? -0.793 -12.927 -4.262 1.00 95.56 183 LEU A C 1
ATOM 1397 O O . LEU A 1 183 ? -0.282 -11.950 -3.724 1.00 95.56 183 LEU A O 1
ATOM 1401 N N . VAL A 1 184 ? -2.063 -13.271 -4.048 1.00 94.75 184 VAL A N 1
ATOM 1402 C CA . VAL A 1 184 ? -2.937 -12.588 -3.078 1.00 94.75 184 VAL A CA 1
ATOM 1403 C C . VAL A 1 184 ? -2.993 -13.401 -1.786 1.00 94.75 184 VAL A C 1
ATOM 1405 O O . VAL A 1 184 ? -3.177 -14.623 -1.816 1.00 94.75 184 VAL A O 1
ATOM 1408 N N . VAL A 1 185 ? -2.798 -12.732 -0.652 1.00 93.94 185 VAL A N 1
ATOM 1409 C CA . VAL A 1 185 ? -2.716 -13.356 0.671 1.00 93.94 185 VAL A CA 1
ATOM 1410 C C . VAL A 1 185 ? -3.537 -12.569 1.680 1.00 93.94 185 VAL A C 1
ATOM 1412 O O . VAL A 1 185 ? -3.409 -11.348 1.771 1.00 93.94 185 VAL A O 1
ATOM 1415 N N . ASP A 1 186 ? -4.335 -13.284 2.471 1.00 90.94 186 ASP A N 1
ATOM 1416 C CA . ASP A 1 186 ? -5.058 -12.718 3.603 1.00 90.94 186 ASP A CA 1
ATOM 1417 C C . ASP A 1 186 ? -4.174 -12.780 4.853 1.00 90.94 186 ASP A C 1
ATOM 1419 O O . ASP A 1 186 ? -3.897 -13.841 5.410 1.00 90.94 186 ASP A O 1
ATOM 1423 N N . THR A 1 187 ? -3.735 -11.614 5.319 1.00 90.75 187 THR A N 1
ATOM 1424 C CA . THR A 1 187 ? -2.851 -11.513 6.488 1.00 90.75 187 THR A CA 1
ATOM 1425 C C . THR A 1 187 ? -3.567 -11.706 7.826 1.00 90.75 187 THR A C 1
ATOM 1427 O O . THR A 1 187 ? -2.930 -11.575 8.873 1.00 90.75 187 THR A O 1
ATOM 1430 N N . VAL A 1 188 ? -4.883 -11.918 7.824 1.00 89.06 188 VAL A N 1
ATOM 1431 C CA . VAL A 1 188 ? -5.667 -12.294 9.009 1.00 89.06 188 VAL A CA 1
ATOM 1432 C C . VAL A 1 188 ? -5.740 -13.810 9.136 1.00 89.06 188 VAL A C 1
ATOM 1434 O O . VAL A 1 188 ? -5.644 -14.331 10.245 1.00 89.06 188 VAL A O 1
ATOM 1437 N N . ALA A 1 189 ? -5.904 -14.505 8.010 1.00 86.88 189 ALA A N 1
ATOM 1438 C CA . ALA A 1 189 ? -6.038 -15.955 7.974 1.00 86.88 189 ALA A CA 1
ATOM 1439 C C . ALA A 1 189 ? -4.689 -16.681 8.074 1.00 86.88 189 ALA A C 1
ATOM 1441 O O . ALA A 1 189 ? -4.609 -17.727 8.714 1.00 86.88 189 ALA A O 1
ATOM 1442 N N . ASP A 1 190 ? -3.643 -16.130 7.453 1.00 85.81 190 ASP A N 1
ATOM 1443 C CA . ASP A 1 190 ? -2.334 -16.771 7.341 1.00 85.81 190 ASP A CA 1
ATOM 1444 C C . ASP A 1 190 ? -1.314 -16.176 8.330 1.00 85.81 190 ASP A C 1
ATOM 1446 O O . ASP A 1 190 ? -1.182 -14.954 8.471 1.00 85.81 190 ASP A O 1
ATOM 1450 N N . ALA A 1 191 ? -0.518 -17.030 8.981 1.00 88.06 191 ALA A N 1
ATOM 1451 C CA . ALA A 1 191 ? 0.560 -16.563 9.848 1.00 88.06 191 ALA A CA 1
ATOM 1452 C C . ALA A 1 191 ? 1.752 -16.035 9.020 1.00 88.06 191 ALA A C 1
ATOM 1454 O O . ALA A 1 191 ? 2.058 -16.588 7.963 1.00 88.06 191 ALA A O 1
ATOM 1455 N N . PRO A 1 192 ? 2.532 -15.041 9.502 1.00 90.31 192 PRO A N 1
ATOM 1456 C CA . PRO A 1 192 ? 3.605 -14.420 8.711 1.00 90.31 192 PRO A CA 1
ATOM 1457 C C . PRO A 1 192 ? 4.618 -15.399 8.096 1.00 90.31 192 PRO A C 1
ATOM 1459 O O . PRO A 1 192 ? 5.087 -15.195 6.977 1.00 90.31 192 PRO A O 1
ATOM 1462 N N . HIS A 1 193 ? 4.944 -16.480 8.809 1.00 92.94 193 HIS A N 1
ATOM 1463 C CA . HIS A 1 193 ? 5.862 -17.506 8.318 1.00 92.94 193 HIS A CA 1
ATOM 1464 C C . HIS A 1 193 ? 5.269 -18.323 7.156 1.00 92.94 193 HIS A C 1
ATOM 1466 O O . HIS A 1 193 ? 5.985 -18.658 6.215 1.00 92.94 193 HIS A O 1
ATOM 1472 N N . GLU A 1 194 ? 3.965 -18.598 7.176 1.00 93.25 194 GLU A N 1
ATOM 1473 C CA . GLU A 1 194 ? 3.251 -19.298 6.102 1.00 93.25 194 GLU A CA 1
ATOM 1474 C C . GLU A 1 194 ? 3.160 -18.415 4.858 1.00 93.25 194 GLU A C 1
ATOM 1476 O O . GLU A 1 194 ? 3.407 -18.879 3.745 1.00 93.25 194 GLU A O 1
ATOM 1481 N N . ILE A 1 195 ? 2.904 -17.117 5.050 1.00 93.88 195 ILE A N 1
ATOM 1482 C CA . ILE A 1 195 ? 2.922 -16.117 3.976 1.00 93.88 195 ILE A CA 1
ATOM 1483 C C . ILE A 1 195 ? 4.292 -16.095 3.294 1.00 93.88 195 ILE A C 1
ATOM 1485 O O . ILE A 1 195 ? 4.374 -16.200 2.071 1.00 93.88 195 ILE A O 1
ATOM 1489 N N . ALA A 1 196 ? 5.375 -16.018 4.072 1.00 93.56 196 ALA A N 1
ATOM 1490 C CA . ALA A 1 196 ? 6.733 -16.021 3.532 1.00 93.56 196 ALA A CA 1
ATOM 1491 C C . ALA A 1 196 ? 7.029 -17.291 2.715 1.00 93.56 196 ALA A C 1
ATOM 1493 O O . ALA A 1 196 ? 7.588 -17.208 1.620 1.00 93.56 196 ALA A O 1
ATOM 1494 N N . LEU A 1 197 ? 6.608 -18.462 3.203 1.00 93.88 197 LEU A N 1
ATOM 1495 C CA . LEU A 1 197 ? 6.755 -19.723 2.474 1.00 93.88 197 LEU A CA 1
ATOM 1496 C C . LEU A 1 197 ? 5.964 -19.726 1.162 1.00 93.88 197 LEU A C 1
ATOM 1498 O O . LEU A 1 197 ? 6.496 -20.153 0.137 1.00 93.88 197 LEU A O 1
ATOM 1502 N N . ARG A 1 198 ? 4.731 -19.209 1.163 1.00 94.25 198 ARG A N 1
ATOM 1503 C CA . ARG A 1 198 ? 3.912 -19.078 -0.053 1.00 94.25 198 ARG A CA 1
ATOM 1504 C C . ARG A 1 198 ? 4.559 -18.155 -1.082 1.00 94.25 198 ARG A C 1
ATOM 1506 O O . ARG A 1 198 ? 4.550 -18.486 -2.265 1.0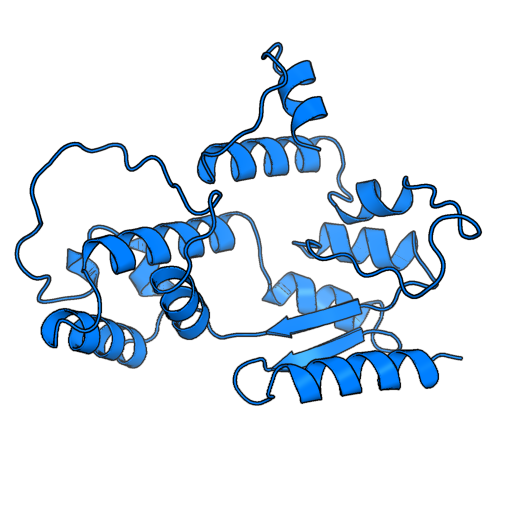0 94.25 198 ARG A O 1
ATOM 1513 N N . ILE A 1 199 ? 5.159 -17.047 -0.644 1.00 94.06 199 ILE A N 1
ATOM 1514 C CA . ILE A 1 199 ? 5.906 -16.140 -1.526 1.00 94.06 199 ILE A CA 1
ATOM 1515 C C . ILE A 1 199 ? 7.081 -16.887 -2.164 1.00 94.06 199 ILE A C 1
ATOM 1517 O O . ILE A 1 199 ? 7.184 -16.924 -3.388 1.00 94.06 199 ILE A O 1
ATOM 1521 N N . ILE A 1 200 ? 7.928 -17.545 -1.367 1.00 92.88 200 ILE A N 1
ATOM 1522 C CA . ILE A 1 200 ? 9.090 -18.294 -1.879 1.00 92.88 200 ILE A CA 1
ATOM 1523 C C . ILE A 1 200 ? 8.660 -19.383 -2.869 1.00 92.88 200 ILE A C 1
ATOM 1525 O O . ILE A 1 200 ? 9.285 -19.555 -3.913 1.00 92.88 200 ILE A O 1
ATOM 1529 N N . GLU A 1 201 ? 7.589 -20.110 -2.561 1.00 91.94 201 GLU A N 1
ATOM 1530 C CA . GLU A 1 201 ? 7.069 -21.162 -3.432 1.00 91.94 201 GLU A CA 1
ATOM 1531 C C . GLU A 1 201 ? 6.510 -20.601 -4.746 1.00 91.94 201 GLU A C 1
ATOM 1533 O O . GLU A 1 201 ? 6.742 -21.186 -5.803 1.00 91.94 201 GLU A O 1
ATOM 1538 N N . SER A 1 202 ? 5.838 -19.444 -4.711 1.00 90.69 202 SER A N 1
ATOM 1539 C CA . SER A 1 202 ? 5.347 -18.781 -5.927 1.00 90.69 202 SER A CA 1
ATOM 1540 C C . SER A 1 202 ? 6.486 -18.410 -6.882 1.00 90.69 202 SER A C 1
ATOM 1542 O O . SER A 1 202 ? 6.366 -18.619 -8.085 1.00 90.69 202 SER A O 1
ATOM 1544 N N . LEU A 1 203 ? 7.631 -17.980 -6.341 1.00 89.31 203 LEU A N 1
ATOM 1545 C CA . LEU A 1 203 ? 8.816 -17.628 -7.126 1.00 89.31 203 LEU A CA 1
ATOM 1546 C C . LEU A 1 203 ? 9.492 -18.848 -7.766 1.00 89.31 203 LEU A C 1
ATOM 1548 O O . LEU A 1 203 ? 10.123 -18.717 -8.807 1.00 89.31 203 LEU A O 1
ATOM 1552 N N . ARG A 1 204 ? 9.373 -20.039 -7.166 1.00 85.06 204 ARG A N 1
ATOM 1553 C CA . ARG A 1 204 ? 9.938 -21.286 -7.721 1.00 85.06 204 ARG A CA 1
ATOM 1554 C C . ARG A 1 204 ? 9.114 -21.871 -8.862 1.00 85.06 204 ARG A C 1
ATOM 1556 O O . ARG A 1 204 ? 9.639 -22.657 -9.642 1.00 85.06 204 ARG A O 1
ATOM 1563 N N . ARG A 1 205 ? 7.819 -21.557 -8.900 1.00 73.19 205 ARG A N 1
ATOM 1564 C CA . ARG A 1 205 ? 6.874 -22.048 -9.916 1.00 73.19 205 ARG A CA 1
ATOM 1565 C C . ARG A 1 205 ? 6.802 -21.145 -11.144 1.00 73.19 205 ARG A C 1
ATOM 1567 O O . ARG A 1 205 ? 6.165 -21.524 -12.123 1.00 73.19 205 ARG A O 1
ATOM 1574 N N . ALA A 1 206 ? 7.425 -19.975 -11.072 1.00 63.53 206 ALA A N 1
ATOM 1575 C CA . ALA A 1 206 ? 7.553 -19.058 -12.184 1.00 63.53 206 ALA A CA 1
ATOM 1576 C C . ALA A 1 206 ? 8.404 -19.691 -13.303 1.00 63.53 206 ALA A C 1
ATOM 1578 O O . ALA A 1 206 ? 9.463 -20.242 -12.988 1.00 63.53 206 ALA A O 1
ATOM 1579 N N . PRO A 1 207 ? 7.938 -19.675 -14.564 1.00 54.16 207 PRO A N 1
ATOM 1580 C CA . PRO A 1 207 ? 8.661 -20.250 -15.699 1.00 54.16 207 PRO A CA 1
ATOM 1581 C C . PRO A 1 207 ? 9.964 -19.511 -16.031 1.00 54.16 207 PRO A C 1
ATOM 1583 O O . PRO A 1 207 ? 10.049 -18.288 -15.774 1.00 54.16 207 PRO A O 1
#

pLDDT: mean 85.61, std 12.98, range [35.25, 96.75]

Radius of gyra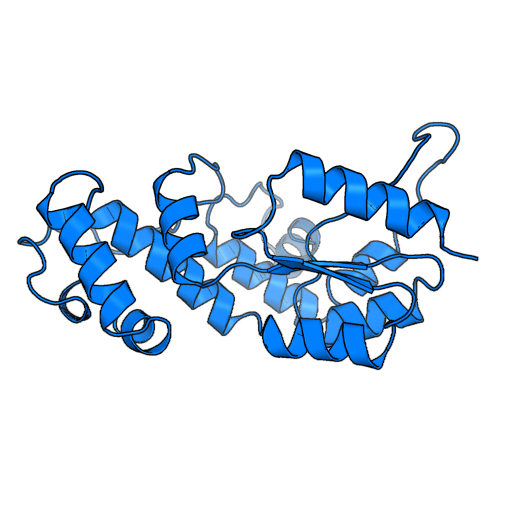tion: 19.44 Å; chains: 1; bounding box: 49×47×47 Å